Protein 1YQ5 (pdb70)

Radius of gyration: 22.23 Å; Cα contacts (8 Å, |Δi|>4): 804; chains: 2; bounding box: 46×72×48 Å

GO terms:
  GO:0098029 icosahedral viral capsid, spike (C, IMP)

Sequence (284 aa):
GGVTDALSLYSTSTGGPASIAANALTDFDLSGALTVNSVGTGLTKSAAGIQLAAGKSGLYQITTVKNNTVTTGNYLLRVKYGSSDFVVACPASSLTAGGTISLLIYCNVLGVVSLDVLKFSLCNDGAALSNYIINITAAKINGGVTDALSLYSTSTGGPASIAANALTDFDLSGALTVNSVGTGLTKSAAGIQLAAGKSGLYQITTVKNNTVTTGNYLLRVKYGSSDFVVACPASSLTAGGTISLLIYCNVLGVVSLDVLKFSLCNDGAALSNYIINITAAKIN

Solvent-accessible surface area: 12672 Å² total

Secondary structure (DSSP, 8-state):
---SEEEE---TTTTS-SSBPTT-------TT---SEEESSSEEE-SSSEEE-TT--EEEEE--EE-TT--SSEEEEEEEETTEEEEEEEE--STT-EE---EEEEE---S-TTTSEEEEEEEESSS-BSS-EE--EEEE--/---SEEEE--BTTTB--SSBPTT-------TT---SEEESSSEEE-SSSEEE-TT--EEEEE--EE-TT--SSEEEEEEEETTEEEEEEEE--SS--EE---EEEEE---S-TTTSEEEEEEEESSS-BSS-EE--EEEE--

Nearest PDB structures (foldseek):
  1yq5-assembly1_A  TM=1.007E+00  e=4.124E-26  Enterobacteria phage PRD1
  1yq8-assembly1_A  TM=1.004E+00  e=3.459E-23  Enterobacteria phage PRD1
  1u5x-assembly1_A  TM=6.293E-01  e=7.199E-05  Mus musculus
  1u5y-assembly1_D  TM=6.095E-01  e=1.670E-04  Mus musculus
  1u5z-assembly1_A  TM=6.257E-01  e=3.487E-04  Mus musculus

Organism: Enterobacteria phage PRD1 (NCBI:txid10658)

InterPro domains:
  IPR015043 Bacteriophage PRD1, P5, spike N-terminal [PF08948] (1-121)
  IPR015044 Bacteriophage PRD1, spike protein P5, C-terminal [PF08949] (122-340)
  IPR038663 Bacteriophage PRD1, P5 C-terminal domain superfamily [G3DSA:2.60.120.670] (197-340)

B-factor: mean 15.16, std 4.15, range [8.27, 45.35]

Foldseek 3Di:
DDFQWKWKWDAVVFQFDLKADAQDWDWGQNPRIGTPDIHHDQWDGGGQAIWGAPPQWAKKKKKWKAQLVAQAAWKKWWKDAAPDIDIDIHGGHNVRRIDMDIDIDTHDHPRDRVRRHITITIAGNPGMGNRMDDMMMMTGHD/DDFQWKWKWDACVFQFDLKADAQDWDWAQNPRIGTPDIHHDQWDGGGQAIWGAPPQWAKKKKKWKAQLVAQAAWKKKWKDAAPDMDIDIHGGHNVRRIDMDIDIDTHDHPRDGVRRHIIITIHGNPGMGNRMDDMIMMTGHD

CATH classification: 2.60.120.670

Structure (mmCIF, N/CA/C/O backbone):
data_1YQ5
#
_entry.id   1YQ5
#
_cell.length_a   114.370
_cell.length_b   114.370
_cell.length_c   114.370
_cell.angle_alpha   90.00
_cell.angle_beta   90.00
_cell.angle_gamma   90.00
#
_symmetry.space_group_name_H-M   'P 21 3'
#
loop_
_entity.id
_entity.type
_entity.pdbx_description
1 polymer 'Minor capsid protein'
2 water water
#
loop_
_atom_site.group_PDB
_atom_site.id
_atom_sit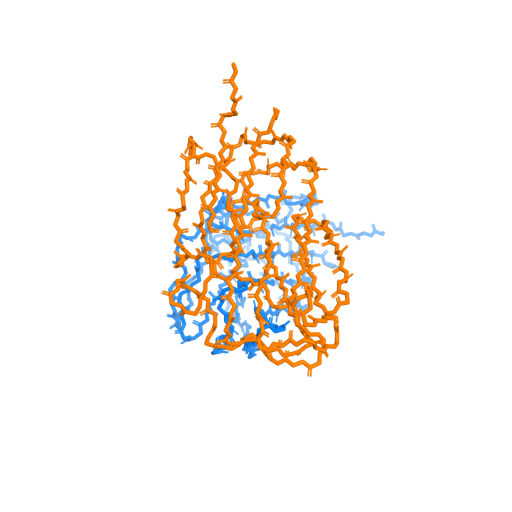e.type_symbol
_atom_site.label_atom_id
_atom_site.label_alt_id
_atom_site.label_comp_id
_atom_site.label_asym_id
_atom_site.label_entity_id
_atom_site.label_seq_id
_atom_site.pdbx_PDB_ins_code
_atom_site.Cartn_x
_atom_site.Cartn_y
_atom_site.Cartn_z
_atom_site.occupancy
_atom_site.B_iso_or_equiv
_atom_site.auth_seq_id
_atom_site.auth_comp_id
_atom_site.auth_asym_id
_atom_site.auth_atom_id
_atom_site.pdbx_PDB_model_num
ATOM 1 N N . GLY A 1 1 ? 34.893 34.756 37.639 1.00 37.52 197 GLY A N 1
ATOM 2 C CA . GLY A 1 1 ? 34.262 33.396 37.706 1.00 37.09 197 GLY A CA 1
ATOM 3 C C . GLY A 1 1 ? 32.759 33.484 37.895 1.00 36.14 197 GLY A C 1
ATOM 4 O O . GLY A 1 1 ? 32.270 34.267 38.717 1.00 37.13 197 GLY A O 1
ATOM 5 N N . GLY A 1 2 ? 32.022 32.674 37.144 1.00 34.71 198 GLY A N 1
ATOM 6 C CA . GLY A 1 2 ? 30.572 32.683 37.240 1.00 31.15 198 GLY A CA 1
ATOM 7 C C . GLY A 1 2 ? 29.989 33.650 36.231 1.00 29.12 198 GLY A C 1
ATOM 8 O O . GLY A 1 2 ? 30.728 34.265 35.456 1.00 29.60 198 GLY A O 1
ATOM 9 N N . VAL A 1 3 ? 28.669 33.802 36.235 1.00 25.40 199 VAL A N 1
ATOM 10 C CA . VAL A 1 3 ? 28.014 34.706 35.296 1.00 22.34 199 VAL A CA 1
ATOM 11 C C . VAL A 1 3 ? 27.371 35.862 36.052 1.00 21.07 199 VAL A C 1
ATOM 12 O O . VAL A 1 3 ? 27.070 35.750 37.243 1.00 19.88 199 VAL A O 1
ATOM 16 N N . THR A 1 4 ? 27.157 36.973 35.360 1.00 18.83 200 THR A N 1
ATOM 17 C CA . THR A 1 4 ? 26.567 38.153 35.986 1.00 17.66 200 THR A CA 1
ATOM 18 C C . THR A 1 4 ? 25.054 38.046 36.135 1.00 17.46 200 THR A C 1
ATOM 19 O O . THR A 1 4 ? 24.481 38.543 37.107 1.00 15.66 200 THR A O 1
ATOM 23 N N . ASP A 1 5 ? 24.408 37.402 35.170 1.00 16.19 201 ASP A N 1
ATOM 24 C CA . ASP A 1 5 ? 22.962 37.253 35.206 1.00 13.73 201 ASP A CA 1
ATOM 25 C C . ASP A 1 5 ? 22.524 35.892 34.702 1.00 12.62 201 ASP A C 1
ATOM 26 O O . ASP A 1 5 ? 23.091 35.357 33.750 1.00 10.65 201 ASP A O 1
ATOM 31 N N . ALA A 1 6 ? 21.505 35.341 35.349 1.00 12.14 202 ALA A N 1
ATOM 32 C CA . ALA A 1 6 ? 20.975 34.041 34.963 1.00 11.50 202 ALA A CA 1
ATOM 33 C C . ALA A 1 6 ? 19.609 33.845 35.590 1.00 12.81 202 ALA A C 1
ATOM 34 O O . ALA A 1 6 ? 19.287 34.446 36.619 1.00 13.97 202 ALA A O 1
ATOM 36 N N . LEU A 1 7 ? 18.803 33.004 34.958 1.00 11.99 203 LEU A N 1
ATOM 37 C CA . LEU A 1 7 ? 17.472 32.703 35.457 1.00 11.80 203 LEU A CA 1
ATOM 38 C C . LEU A 1 7 ? 17.113 31.295 35.004 1.00 11.87 203 LEU A C 1
ATOM 39 O O . LEU A 1 7 ? 17.235 30.969 33.830 1.00 12.47 203 LEU A O 1
ATOM 44 N N . SER A 1 8 ? 16.692 30.461 35.948 1.00 12.60 204 SER A N 1
ATOM 45 C CA . SER A 1 8 ? 16.306 29.090 35.646 1.00 13.66 204 SER A CA 1
ATOM 46 C C . SER A 1 8 ? 14.879 28.901 36.147 1.00 14.12 204 SER A C 1
ATOM 47 O O . SER A 1 8 ? 14.577 29.178 37.310 1.00 14.22 204 SER A O 1
ATOM 50 N N . LEU A 1 9 ? 14.004 28.432 35.264 1.00 13.06 205 LEU A N 1
ATOM 51 C CA . LEU A 1 9 ? 12.603 28.255 35.605 1.00 12.88 205 LEU A CA 1
ATOM 52 C C . LEU A 1 9 ? 12.078 26.850 35.346 1.00 12.49 205 LEU A C 1
ATOM 53 O O . LEU A 1 9 ? 12.573 26.132 34.474 1.00 12.54 205 LEU A O 1
ATOM 66 N N . TYR A 1 11 ? 8.508 25.183 34.460 1.00 14.52 207 TYR A N 1
ATOM 67 C CA . TYR A 1 11 ? 7.178 25.500 33.946 1.00 13.98 207 TYR A CA 1
ATOM 68 C C . TYR A 1 11 ? 6.328 24.231 33.836 1.00 13.09 207 TYR A C 1
ATOM 69 O O . TYR A 1 11 ? 6.750 23.246 33.231 1.00 13.24 207 TYR A O 1
ATOM 78 N N . SER A 1 12 ? 5.137 24.258 34.426 1.00 12.37 208 SER A N 1
ATOM 79 C CA . SER A 1 12 ? 4.229 23.108 34.393 1.00 12.48 208 SER A CA 1
ATOM 80 C C . SER A 1 12 ? 2.798 23.609 34.545 1.00 12.49 208 SER A C 1
ATOM 81 O O . SER A 1 12 ? 2.578 24.804 34.729 1.00 11.86 208 SER A O 1
ATOM 84 N N . THR A 1 13 ? 1.830 22.695 34.483 1.00 12.46 209 THR A N 1
ATOM 85 C CA . THR A 1 13 ? 0.430 23.076 34.639 1.00 12.61 209 THR A CA 1
ATOM 86 C C . THR A 1 13 ? 0.210 23.640 36.041 1.00 14.36 209 THR A C 1
ATOM 87 O O . THR A 1 13 ? -0.723 24.409 36.270 1.00 14.79 209 THR A O 1
ATOM 91 N N . SER A 1 14 ? 1.077 23.254 36.975 1.00 13.15 210 SER A N 1
ATOM 92 C CA . SER A 1 14 ? 0.980 23.723 38.356 1.00 14.06 210 SER A CA 1
ATOM 93 C C . SER A 1 14 ? 1.778 24.999 38.592 1.00 13.52 210 SER A C 1
ATOM 94 O O . SER A 1 14 ? 1.562 25.700 39.586 1.00 13.01 210 SER A O 1
ATOM 97 N N . THR A 1 15 ? 2.701 25.301 37.685 1.00 13.38 211 THR A N 1
ATOM 98 C CA . THR A 1 15 ? 3.525 26.486 37.835 1.00 13.40 211 THR A CA 1
ATOM 99 C C . THR A 1 15 ? 3.495 27.449 36.651 1.00 14.71 211 THR A C 1
ATOM 100 O O . THR A 1 15 ? 4.504 27.653 35.972 1.00 13.60 211 THR A O 1
ATOM 104 N N . GLY A 1 16 ? 2.318 28.017 36.400 1.00 15.16 212 GLY A N 1
ATOM 105 C CA . GLY A 1 16 ? 2.169 29.009 35.348 1.00 14.34 212 GLY A CA 1
ATOM 106 C C . GLY A 1 16 ? 1.862 28.630 33.914 1.00 14.47 212 GLY A C 1
ATOM 107 O O . GLY A 1 16 ? 1.581 29.511 33.108 1.00 14.82 212 GLY A O 1
ATOM 108 N N . GLY A 1 17 ? 1.900 27.347 33.575 1.00 14.22 213 GLY A N 1
ATOM 109 C CA . GLY A 1 17 ? 1.638 26.972 32.197 1.00 14.30 213 GLY A CA 1
ATOM 110 C C . GLY A 1 17 ? 0.185 26.712 31.858 1.00 15.61 213 GLY A C 1
ATOM 111 O O . GLY A 1 17 ? -0.649 26.559 32.749 1.00 16.25 213 GLY A O 1
ATOM 112 N N . PRO A 1 18 ? -0.157 26.670 30.563 1.00 15.39 214 PRO A N 1
ATOM 113 C CA . PRO A 1 18 ? -1.548 26.414 30.181 1.00 15.33 214 PRO A CA 1
ATOM 114 C C . PRO A 1 18 ? -1.982 25.017 30.614 1.00 15.85 214 PRO A C 1
ATOM 115 O O . PRO A 1 18 ? -1.169 24.093 30.649 1.00 16.04 214 PRO A O 1
ATOM 119 N N . ALA A 1 19 ? -3.256 24.872 30.962 1.00 15.02 215 ALA A N 1
ATOM 120 C CA . ALA A 1 19 ? -3.779 23.583 31.394 1.00 15.98 215 ALA A CA 1
ATOM 121 C C . ALA A 1 19 ? -3.520 22.563 30.296 1.00 16.08 215 ALA A C 1
ATOM 122 O O . ALA A 1 19 ? -3.351 21.375 30.558 1.00 14.33 215 ALA A O 1
ATOM 124 N N . SER A 1 20 ? -3.479 23.041 29.058 1.00 15.05 216 SER A N 1
ATOM 125 C CA . SER A 1 20 ? -3.224 22.166 27.928 1.00 14.95 216 SER A CA 1
ATOM 126 C C . SER A 1 20 ? -2.573 22.941 26.799 1.00 14.72 216 SER A C 1
ATOM 127 O O . SER A 1 20 ? -3.128 23.927 26.311 1.00 13.19 216 SER A O 1
ATOM 130 N N . ILE A 1 21 ? -1.384 22.505 26.396 1.00 14.06 217 ILE A N 1
ATOM 131 C CA . ILE A 1 21 ? -0.681 23.159 25.304 1.00 13.11 217 ILE A CA 1
ATOM 132 C C . ILE A 1 21 ? -1.205 22.532 24.019 1.00 13.58 217 ILE A C 1
ATOM 133 O O . ILE A 1 21 ? -1.030 21.333 23.785 1.00 13.59 217 ILE A O 1
ATOM 138 N N . ALA A 1 22 ? -1.853 23.347 23.194 1.00 12.70 218 ALA A N 1
ATOM 139 C CA . ALA A 1 22 ? -2.440 22.878 21.945 1.00 12.15 218 ALA A CA 1
ATOM 140 C C . ALA A 1 22 ? -1.452 22.151 21.042 1.00 12.01 218 ALA A C 1
ATOM 141 O O . ALA A 1 22 ? -0.262 22.469 21.010 1.00 11.00 218 ALA A O 1
ATOM 143 N N . ALA A 1 23 ? -1.958 21.172 20.301 1.00 11.45 219 ALA A N 1
ATOM 144 C CA . ALA A 1 23 ? -1.124 20.411 19.389 1.00 12.14 219 ALA A CA 1
ATOM 145 C C . ALA A 1 23 ? -0.810 21.225 18.133 1.00 13.08 219 ALA A C 1
ATOM 146 O O . ALA A 1 23 ? -1.574 22.106 17.742 1.00 12.33 219 ALA A O 1
ATOM 148 N N . ASN A 1 24 ? 0.329 20.923 17.524 1.00 12.33 220 ASN A N 1
ATOM 149 C CA . ASN A 1 24 ? 0.769 21.554 16.285 1.00 13.18 220 ASN A CA 1
ATOM 150 C C . ASN A 1 24 ? 0.561 23.060 16.172 1.00 13.66 220 ASN A C 1
ATOM 151 O O . ASN A 1 24 ? -0.022 23.536 15.202 1.00 13.65 220 ASN A O 1
ATOM 156 N N . ALA A 1 25 ? 1.042 23.801 17.158 1.00 13.83 221 ALA A N 1
ATOM 157 C CA . ALA A 1 25 ? 0.935 25.249 17.151 1.00 14.53 221 ALA A CA 1
ATOM 158 C C . ALA A 1 25 ? 1.973 25.775 18.127 1.00 14.18 221 ALA A C 1
ATOM 159 O O . ALA A 1 25 ? 2.314 25.097 19.098 1.00 13.13 221 ALA A O 1
ATOM 161 N N . LEU A 1 26 ? 2.488 26.971 17.868 1.00 12.63 222 LEU A N 1
ATOM 162 C CA . LEU A 1 26 ? 3.476 27.550 18.765 1.00 14.06 222 LEU A CA 1
ATOM 163 C C . LEU A 1 26 ? 3.029 28.905 19.282 1.00 14.53 222 LEU A C 1
ATOM 164 O O . LEU A 1 26 ? 3.174 29.921 18.601 1.00 13.21 222 LEU A O 1
ATOM 169 N N . THR A 1 27 ? 2.473 28.907 20.489 1.00 13.61 223 THR A N 1
ATOM 170 C CA . THR A 1 27 ? 2.013 30.134 21.127 1.00 13.29 223 THR A CA 1
ATOM 171 C C . THR A 1 27 ? 3.007 30.423 22.242 1.00 13.98 223 THR A C 1
ATOM 172 O O . THR A 1 27 ? 3.224 29.579 23.114 1.00 12.97 223 THR A O 1
ATOM 176 N N . ASP A 1 28 ? 3.615 31.604 22.211 1.00 12.63 224 ASP A N 1
ATOM 177 C CA . ASP A 1 28 ? 4.600 31.968 23.220 1.00 13.83 224 ASP A CA 1
ATOM 178 C C . ASP A 1 28 ? 4.073 31.839 24.644 1.00 13.71 224 ASP A C 1
ATOM 179 O O . ASP A 1 28 ? 2.922 32.166 24.933 1.00 13.38 224 ASP A O 1
ATOM 184 N N . PHE A 1 29 ? 4.938 31.354 25.526 1.00 12.63 225 PHE A N 1
ATOM 185 C CA . PHE A 1 29 ? 4.593 31.117 26.924 1.00 13.61 225 PHE A CA 1
ATOM 186 C C . PHE A 1 29 ? 4.609 32.330 27.849 1.00 13.81 225 PHE A C 1
ATOM 187 O O . PHE A 1 29 ? 5.513 33.160 27.800 1.00 13.28 225 PHE A O 1
ATOM 195 N N . ASP A 1 30 ? 3.595 32.399 28.703 1.00 13.27 226 ASP A N 1
ATOM 196 C CA . ASP A 1 30 ? 3.485 33.437 29.717 1.00 13.91 226 ASP A CA 1
ATOM 197 C C . ASP A 1 30 ? 4.275 32.802 30.862 1.00 13.58 226 ASP A C 1
ATOM 198 O O . ASP A 1 30 ? 3.836 31.800 31.424 1.00 12.97 226 ASP A O 1
ATOM 203 N N . LEU A 1 31 ? 5.431 33.363 31.202 1.00 13.64 227 LEU A N 1
ATOM 204 C CA . LEU A 1 31 ? 6.254 32.786 32.264 1.00 14.27 227 LEU A CA 1
ATOM 205 C C . LEU A 1 31 ? 6.145 33.471 33.629 1.00 14.82 227 LEU A C 1
ATOM 206 O O . LEU A 1 31 ? 6.935 33.186 34.534 1.00 14.07 227 LEU A O 1
ATOM 211 N N . SER A 1 32 ? 5.168 34.357 33.783 1.00 14.28 228 SER A N 1
ATOM 212 C CA . SER A 1 32 ? 5.000 35.076 35.043 1.00 15.10 228 SER A CA 1
ATOM 213 C C . SER A 1 32 ? 4.777 34.135 36.224 1.00 15.36 228 SER A C 1
ATOM 214 O O . SER A 1 32 ? 5.253 34.393 37.328 1.00 14.50 228 SER A O 1
ATOM 217 N N . GLY A 1 33 ? 4.064 33.041 35.982 1.00 15.24 229 GLY A N 1
ATOM 218 C CA . GLY A 1 33 ? 3.786 32.091 37.045 1.00 15.48 229 GLY A CA 1
ATOM 219 C C . GLY A 1 33 ? 4.751 30.926 37.150 1.00 15.13 229 GLY A C 1
ATOM 220 O O . GLY A 1 33 ? 4.529 30.007 37.936 1.00 13.93 229 GLY A O 1
ATOM 221 N N . ALA A 1 34 ? 5.821 30.949 36.360 1.00 13.77 230 ALA A N 1
ATOM 222 C CA . ALA A 1 34 ? 6.800 29.871 36.399 1.00 13.70 230 ALA A CA 1
ATOM 223 C C . ALA A 1 34 ? 7.527 29.863 37.739 1.00 13.76 230 ALA A C 1
ATOM 224 O O . ALA A 1 34 ? 7.682 30.904 38.379 1.00 13.41 230 ALA A O 1
ATOM 226 N N . LEU A 1 35 ? 7.966 28.684 38.166 1.00 13.63 231 LEU A N 1
ATOM 227 C CA . LEU A 1 35 ? 8.692 28.560 39.424 1.00 14.48 231 LEU A CA 1
ATOM 228 C C . LEU A 1 35 ? 10.159 28.910 39.195 1.00 14.62 231 LEU A C 1
ATOM 229 O O . LEU A 1 35 ? 10.808 28.346 38.315 1.00 14.53 231 LEU A O 1
ATOM 234 N N . THR A 1 36 ? 10.683 29.846 39.975 1.00 13.83 232 THR A N 1
ATOM 235 C CA . THR A 1 36 ? 12.083 30.217 39.830 1.00 15.55 232 THR A CA 1
ATOM 236 C C . THR A 1 36 ? 12.944 29.206 40.581 1.00 15.86 232 THR A C 1
ATOM 237 O O . THR A 1 36 ? 12.872 29.098 41.803 1.00 15.54 232 THR A O 1
ATOM 241 N N . VAL A 1 37 ? 13.744 28.453 39.835 1.00 15.04 233 VAL A N 1
ATOM 242 C CA . VAL A 1 37 ? 14.617 27.440 40.418 1.00 14.78 233 VAL A CA 1
ATOM 243 C C . VAL A 1 37 ? 15.917 28.073 40.894 1.00 14.92 233 VAL A C 1
ATOM 244 O O . VAL A 1 37 ? 16.476 27.682 41.914 1.00 13.67 233 VAL A O 1
ATOM 248 N N . ASN A 1 38 ? 16.395 29.057 40.145 1.00 15.12 234 ASN A N 1
ATOM 249 C CA . ASN A 1 38 ? 17.628 29.743 40.495 1.00 16.12 234 ASN A CA 1
ATOM 250 C C . ASN A 1 38 ? 17.660 31.071 39.758 1.00 17.76 234 ASN A C 1
ATOM 251 O O . ASN A 1 38 ? 17.238 31.161 38.600 1.00 15.09 234 ASN A O 1
ATOM 256 N N . SER A 1 39 ? 18.157 32.098 40.436 1.00 17.06 235 SER A N 1
ATOM 257 C CA . SER A 1 39 ? 18.248 33.431 39.861 1.00 18.96 235 SER A CA 1
ATOM 258 C C . SER A 1 39 ? 19.586 34.056 40.243 1.00 18.11 235 SER A C 1
ATOM 259 O O . SER A 1 39 ? 20.030 33.927 41.382 1.00 17.11 235 SER A O 1
ATOM 262 N N . VAL A 1 40 ? 20.227 34.720 39.285 1.00 16.42 236 VAL A N 1
ATOM 263 C CA . VAL A 1 40 ? 21.508 35.377 39.518 1.00 16.99 236 VAL A CA 1
ATOM 264 C C . VAL A 1 40 ? 21.438 36.790 38.950 1.00 17.81 236 VAL A C 1
ATOM 265 O O . VAL A 1 40 ? 21.099 36.982 37.782 1.00 17.05 236 VAL A O 1
ATOM 269 N N . GLY A 1 41 ? 21.753 37.780 39.779 1.00 18.27 237 GLY A N 1
ATOM 270 C CA . GLY A 1 41 ? 21.705 39.156 39.318 1.00 19.21 237 GLY A CA 1
ATOM 271 C C . GLY A 1 41 ? 20.272 39.578 39.056 1.00 19.71 237 GLY A C 1
ATOM 272 O O . GLY A 1 41 ? 19.336 38.907 39.486 1.00 20.09 237 GLY A O 1
ATOM 273 N N . THR A 1 42 ? 20.093 40.681 38.337 1.00 20.18 238 THR A N 1
ATOM 274 C CA . THR A 1 42 ? 18.761 41.185 38.045 1.00 21.32 238 THR A CA 1
ATOM 275 C C . THR A 1 42 ? 18.543 41.470 36.563 1.00 21.07 238 THR A C 1
ATOM 276 O O . THR A 1 42 ? 17.525 42.055 36.185 1.00 21.53 238 THR A O 1
ATOM 280 N N . GLY A 1 43 ? 19.486 41.056 35.727 1.00 18.61 239 GLY A N 1
ATOM 281 C CA . GLY A 1 43 ? 19.366 41.309 34.301 1.00 17.24 239 GLY A CA 1
ATOM 282 C C . GLY A 1 43 ? 18.353 40.455 33.562 1.00 17.80 239 GLY A C 1
ATOM 283 O O . GLY A 1 43 ? 17.875 40.844 32.494 1.00 16.45 239 GLY A O 1
ATOM 284 N N . LEU A 1 44 ? 18.023 39.296 34.122 1.00 16.58 240 LEU A N 1
ATOM 285 C CA . LEU A 1 44 ? 17.067 38.381 33.505 1.00 17.30 240 LEU A CA 1
ATOM 286 C C . LEU A 1 44 ? 15.924 38.092 34.465 1.00 17.41 240 LEU A C 1
ATOM 287 O O . LEU A 1 44 ? 16.137 37.546 35.546 1.00 16.22 240 LEU A O 1
ATOM 292 N N . THR A 1 45 ? 14.709 38.453 34.062 1.00 17.01 241 THR A N 1
ATOM 293 C CA . THR A 1 45 ? 13.540 38.249 34.906 1.00 17.45 241 THR A CA 1
ATOM 294 C C . THR A 1 45 ? 12.360 37.670 34.129 1.00 17.29 241 THR A C 1
ATOM 295 O O . THR A 1 45 ? 12.164 37.986 32.953 1.00 17.71 241 THR A O 1
ATOM 299 N N . LYS A 1 46 ? 11.572 36.827 34.790 1.00 16.28 242 LYS A N 1
ATOM 300 C CA . LYS A 1 46 ? 10.411 36.216 34.155 1.00 14.77 242 LYS A CA 1
ATOM 301 C C . LYS A 1 46 ? 9.272 37.221 34.035 1.00 15.84 242 LYS A C 1
ATOM 302 O O . LYS A 1 46 ? 9.123 38.108 34.877 1.00 15.91 242 LYS A O 1
ATOM 308 N N . SER A 1 47 ? 8.472 37.080 32.984 1.00 14.78 243 SER A N 1
ATOM 309 C CA . SER A 1 47 ? 7.339 37.973 32.769 1.00 14.91 243 SER A CA 1
ATOM 310 C C . SER A 1 47 ? 6.289 37.258 31.928 1.00 14.75 243 SER A C 1
ATOM 311 O O . SER A 1 47 ? 6.515 36.144 31.447 1.00 13.97 243 SER A O 1
ATOM 314 N N . ALA A 1 48 ? 5.146 37.906 31.745 1.00 13.09 244 ALA A N 1
ATOM 315 C CA . ALA A 1 48 ? 4.073 37.335 30.950 1.00 12.98 244 ALA A CA 1
ATOM 316 C C . ALA A 1 48 ? 4.495 37.202 29.485 1.00 12.12 244 ALA A C 1
ATOM 317 O O . ALA A 1 48 ? 3.895 36.442 28.736 1.00 11.55 244 ALA A O 1
ATOM 319 N N . ALA A 1 49 ? 5.531 37.939 29.089 1.00 11.96 245 ALA A N 1
ATOM 320 C CA . ALA A 1 49 ? 6.024 37.909 27.708 1.00 12.58 245 ALA A CA 1
ATOM 321 C C . ALA A 1 49 ? 7.114 36.856 27.470 1.00 12.42 245 ALA A C 1
ATOM 322 O O . ALA A 1 49 ? 7.303 36.396 26.347 1.00 12.01 245 ALA A O 1
ATOM 324 N N . GLY A 1 50 ? 7.824 36.486 28.530 1.00 12.80 246 GLY A N 1
ATOM 325 C CA . GLY A 1 50 ? 8.890 35.501 28.424 1.00 12.73 246 GLY A CA 1
ATOM 326 C C . GLY A 1 50 ? 9.942 35.864 29.451 1.00 13.57 246 GLY A C 1
ATOM 327 O O . GLY A 1 50 ? 9.625 36.016 30.629 1.00 14.66 246 GLY A O 1
ATOM 328 N N . ILE A 1 51 ? 11.193 36.002 29.028 1.00 13.07 247 ILE A N 1
ATOM 329 C CA . ILE A 1 51 ? 12.242 36.404 29.956 1.00 13.17 247 ILE A CA 1
ATOM 330 C C . ILE A 1 51 ? 12.779 37.752 29.491 1.00 13.50 247 ILE A C 1
ATOM 331 O O . ILE A 1 51 ? 13.332 37.869 28.395 1.00 14.34 247 ILE A O 1
ATOM 336 N N . GLN A 1 52 ? 12.594 38.765 30.330 1.00 13.90 248 GLN A N 1
ATOM 337 C CA . GLN A 1 52 ? 13.023 40.127 30.031 1.00 14.85 248 GLN A CA 1
ATOM 338 C C . GLN A 1 52 ? 14.518 40.338 30.229 1.00 14.41 248 GLN A C 1
ATOM 339 O O . GLN A 1 52 ? 15.108 39.823 31.182 1.00 15.27 248 GLN A O 1
ATOM 345 N N . LEU A 1 53 ? 15.125 41.105 29.328 1.00 14.04 249 LEU A N 1
ATOM 346 C CA . LEU A 1 53 ? 16.541 41.444 29.441 1.00 13.76 249 LEU A CA 1
ATOM 347 C C . LEU A 1 53 ? 16.566 42.914 29.841 1.00 14.49 249 LEU A C 1
ATOM 348 O O . LEU A 1 53 ? 16.029 43.759 29.127 1.00 13.83 249 LEU A O 1
ATOM 353 N N . ALA A 1 54 ? 17.175 43.210 30.986 1.00 15.57 250 ALA A N 1
ATOM 354 C CA . ALA A 1 54 ? 17.251 44.584 31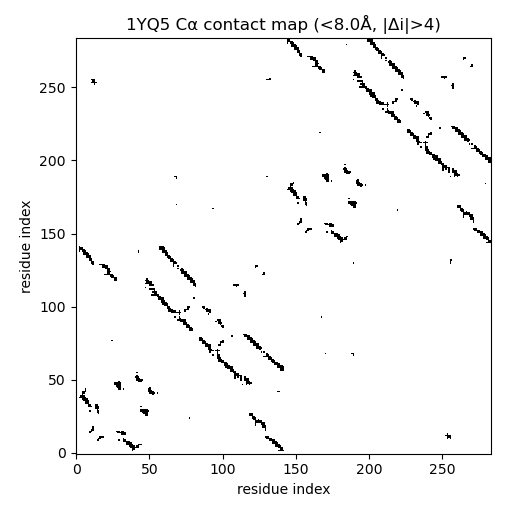.483 1.00 15.81 250 ALA A CA 1
ATOM 355 C C . ALA A 1 54 ? 18.084 45.476 30.567 1.00 15.63 250 ALA A C 1
ATOM 356 O O . ALA A 1 54 ? 18.975 45.002 29.860 1.00 15.37 250 ALA A O 1
ATOM 358 N N . ALA A 1 55 ? 17.788 46.772 30.586 1.00 14.14 251 ALA A N 1
ATOM 359 C CA . ALA A 1 55 ? 18.506 47.736 29.765 1.00 15.20 251 ALA A CA 1
ATOM 360 C C . ALA A 1 55 ? 20.002 47.657 30.053 1.00 14.84 251 ALA A C 1
ATOM 361 O O . 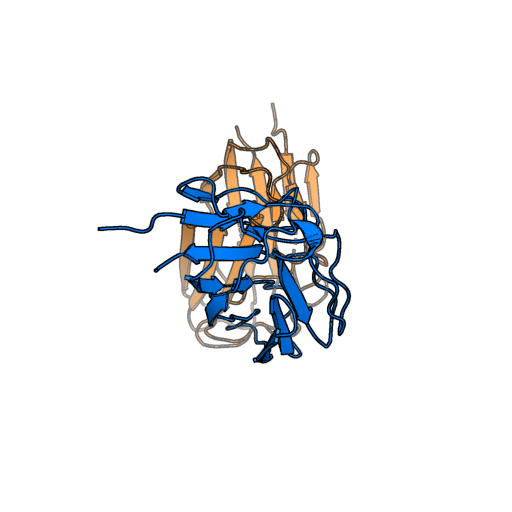ALA A 1 55 ? 20.410 47.464 31.196 1.00 14.12 251 ALA A O 1
ATOM 363 N N . GLY A 1 56 ? 20.811 47.801 29.008 1.00 14.17 252 GLY A N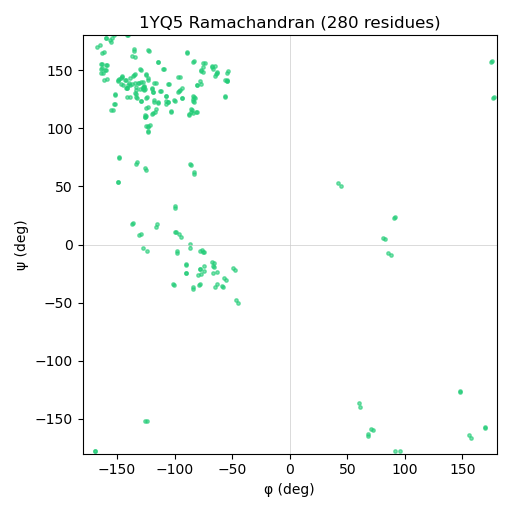 1
ATOM 364 C CA . GLY A 1 56 ? 22.251 47.756 29.172 1.00 15.42 252 GLY A CA 1
ATOM 365 C C . GLY A 1 56 ? 22.833 46.355 29.215 1.00 15.70 252 GLY A C 1
ATOM 366 O O . GLY A 1 56 ? 24.038 46.197 29.407 1.00 15.45 252 GLY A O 1
ATOM 367 N N . LYS A 1 57 ? 21.997 45.340 29.011 1.00 13.45 253 LYS A N 1
ATOM 368 C CA . LYS A 1 57 ? 22.462 43.956 29.068 1.00 14.21 253 LYS A CA 1
ATOM 369 C C . LYS A 1 57 ? 22.742 43.276 27.724 1.00 14.43 253 LYS A C 1
ATOM 370 O O . LYS A 1 57 ? 22.569 42.066 27.599 1.00 12.61 253 LYS A O 1
ATOM 376 N N . SER A 1 58 ? 23.174 44.035 26.721 1.00 14.27 254 SER A N 1
ATOM 377 C CA . SER A 1 58 ? 23.485 43.422 25.432 1.00 14.24 254 SER A CA 1
ATOM 378 C C . SER A 1 58 ? 24.642 42.451 25.661 1.00 13.81 254 SER A C 1
ATOM 379 O O . SER A 1 58 ? 25.479 42.674 26.533 1.00 14.14 254 SER A O 1
ATOM 382 N N . GLY A 1 59 ? 24.687 41.370 24.893 1.00 15.10 255 GLY A N 1
ATOM 383 C CA . GLY A 1 59 ? 25.766 40.416 25.067 1.00 14.30 255 GLY A CA 1
ATOM 384 C C . GLY A 1 59 ? 25.432 39.015 24.596 1.00 14.77 255 GLY A C 1
ATOM 385 O O . GLY A 1 59 ? 24.464 38.806 23.855 1.00 13.48 255 GLY A O 1
ATOM 386 N N . LEU A 1 60 ? 26.240 38.052 25.030 1.00 13.70 256 LEU A N 1
ATOM 387 C CA . LEU A 1 60 ? 26.057 36.657 24.654 1.00 14.10 256 LEU A CA 1
ATOM 388 C C . LEU A 1 60 ? 25.257 35.929 25.718 1.00 14.25 256 LEU A C 1
ATOM 389 O O . LEU A 1 60 ? 25.537 36.049 26.915 1.00 15.28 256 LEU A O 1
ATOM 394 N N . TYR A 1 61 ? 24.261 35.173 25.271 1.00 13.35 257 TYR A N 1
ATOM 395 C CA . TYR A 1 61 ? 23.402 34.427 26.174 1.00 13.89 257 TYR A CA 1
ATOM 396 C C . TYR A 1 61 ? 23.326 32.948 25.836 1.00 14.32 257 TYR A C 1
ATOM 397 O O . TYR A 1 61 ? 23.165 32.578 24.673 1.00 13.72 257 TYR A O 1
ATOM 406 N N . GLN A 1 62 ? 23.449 32.112 26.863 1.00 14.10 258 GLN A N 1
ATOM 407 C CA . GLN A 1 62 ? 23.342 30.668 26.698 1.00 14.27 258 GLN A CA 1
ATOM 408 C C . GLN A 1 62 ? 21.928 30.344 27.155 1.00 14.23 258 GLN A C 1
ATOM 409 O O . GLN A 1 62 ? 21.535 30.676 28.275 1.00 13.71 258 GLN A O 1
ATOM 415 N N . ILE A 1 63 ? 21.169 29.696 26.283 1.00 13.39 259 ILE A N 1
ATOM 416 C CA . ILE A 1 63 ? 19.781 29.375 26.564 1.00 12.10 259 ILE A CA 1
ATOM 417 C C . ILE A 1 63 ? 19.442 27.910 26.326 1.00 13.55 259 ILE A C 1
ATOM 418 O O . ILE A 1 63 ? 19.892 27.305 25.348 1.00 14.84 259 ILE A O 1
ATOM 423 N N . THR A 1 64 ? 18.638 27.351 27.223 1.00 12.82 260 THR A N 1
ATOM 424 C CA . THR A 1 64 ? 18.201 25.970 27.102 1.00 12.31 260 THR A CA 1
ATOM 425 C C . THR A 1 64 ? 16.750 25.832 27.527 1.00 13.03 260 THR A C 1
ATOM 426 O O . THR A 1 64 ? 16.327 26.403 28.530 1.00 14.38 260 THR A O 1
ATOM 438 N N . THR A 1 66 ? 13.905 22.637 27.816 1.00 11.40 262 THR A N 1
ATOM 439 C CA . THR A 1 66 ? 13.660 21.210 27.703 1.00 11.68 262 THR A CA 1
ATOM 440 C C . THR A 1 66 ? 12.237 20.872 28.111 1.00 13.07 262 THR A C 1
ATOM 441 O O . THR A 1 66 ? 11.589 21.628 28.834 1.00 12.30 262 THR A O 1
ATOM 445 N N . VAL A 1 67 ? 11.756 19.729 27.641 1.00 12.57 263 VAL A N 1
ATOM 446 C CA . VAL A 1 67 ? 10.420 19.285 27.988 1.00 11.91 263 VAL A CA 1
ATOM 447 C C . VAL A 1 67 ? 10.330 17.773 28.052 1.00 12.41 263 VAL A C 1
ATOM 448 O O . VAL A 1 67 ? 10.964 17.063 27.270 1.00 12.24 263 VAL A O 1
ATOM 452 N N . LYS A 1 68 ? 9.552 17.305 29.021 1.00 11.31 264 LYS A N 1
ATOM 453 C CA . LYS A 1 68 ? 9.257 15.896 29.203 1.00 12.19 264 LYS A CA 1
ATOM 454 C C . LYS A 1 68 ? 7.746 15.872 29.424 1.00 12.93 264 LYS A C 1
ATOM 455 O O . LYS A 1 68 ? 7.218 16.639 30.230 1.00 12.96 264 LYS A O 1
ATOM 461 N N . ASN A 1 69 ? 7.059 15.022 28.673 1.00 13.36 265 ASN A N 1
ATOM 462 C CA . ASN A 1 69 ? 5.616 14.841 28.794 1.00 13.12 265 ASN A CA 1
ATOM 463 C C . ASN A 1 69 ? 5.473 13.374 28.427 1.00 13.57 265 ASN A C 1
ATOM 464 O O . ASN A 1 69 ? 5.036 13.015 27.328 1.00 13.62 265 ASN A O 1
ATOM 469 N N . ASN A 1 70 ? 5.883 12.538 29.377 1.00 13.22 266 ASN A N 1
ATOM 470 C CA . ASN A 1 70 ? 5.913 11.092 29.237 1.00 12.97 266 ASN A CA 1
ATOM 471 C C . ASN A 1 70 ? 4.686 10.391 28.685 1.00 13.95 266 ASN A C 1
ATOM 472 O O . ASN A 1 70 ? 4.800 9.278 28.176 1.00 13.47 266 ASN A O 1
ATOM 477 N N . THR A 1 71 ? 3.524 11.027 28.772 1.00 13.38 267 THR A N 1
ATOM 478 C CA . THR A 1 71 ? 2.298 10.428 28.260 1.00 14.64 267 THR A CA 1
ATOM 479 C C . THR A 1 71 ? 2.054 10.712 26.778 1.00 15.38 267 THR A C 1
ATOM 480 O O . THR A 1 71 ? 1.043 10.282 26.215 1.00 16.39 267 THR A O 1
ATOM 484 N N . VAL A 1 72 ? 2.967 11.449 26.151 1.00 13.95 268 VAL A N 1
ATOM 485 C CA . VAL A 1 72 ? 2.861 11.740 24.722 1.00 14.41 268 VAL A CA 1
ATOM 486 C C . VAL A 1 72 ? 4.177 11.268 24.119 1.00 15.05 268 VAL A C 1
ATOM 487 O O . VAL A 1 72 ? 5.208 11.938 24.224 1.00 14.33 268 VAL A O 1
ATOM 491 N N . THR A 1 73 ? 4.128 10.099 23.492 1.00 14.60 269 THR A N 1
ATOM 492 C CA . THR A 1 73 ? 5.310 9.471 22.917 1.00 14.11 269 THR A CA 1
ATOM 493 C C . THR A 1 73 ? 5.270 9.339 21.403 1.00 14.02 269 THR A C 1
ATOM 494 O O . THR A 1 73 ? 6.030 8.562 20.831 1.00 13.06 269 THR A O 1
ATOM 498 N N . THR A 1 74 ? 4.388 10.093 20.759 1.00 14.69 270 THR A N 1
ATOM 499 C CA . THR A 1 74 ? 4.259 10.044 19.310 1.00 15.75 270 THR A CA 1
ATOM 500 C C . THR A 1 74 ? 4.459 11.428 18.701 1.00 14.30 270 THR A C 1
ATOM 501 O O . THR A 1 74 ? 4.462 12.433 19.409 1.00 12.54 270 THR A O 1
ATOM 505 N N . GLY A 1 75 ? 4.625 11.470 17.384 1.00 14.64 271 GLY A N 1
ATOM 506 C CA . GLY A 1 75 ? 4.820 12.739 16.708 1.00 15.39 271 GLY A CA 1
ATOM 507 C C . GLY A 1 75 ? 6.175 13.351 17.017 1.00 14.37 271 GLY A C 1
ATOM 508 O O . GLY A 1 75 ? 7.111 12.655 17.418 1.00 13.66 271 GLY A O 1
ATOM 509 N N . ASN A 1 76 ? 6.276 14.661 16.828 1.00 13.90 272 ASN A N 1
ATOM 510 C CA . ASN A 1 76 ? 7.518 15.378 17.080 1.00 13.61 272 ASN A CA 1
ATOM 511 C C . ASN A 1 76 ? 7.298 16.560 18.001 1.00 13.22 272 ASN A C 1
ATOM 512 O O . ASN A 1 76 ? 6.328 17.304 17.850 1.00 13.38 272 ASN A O 1
ATOM 517 N N . TYR A 1 77 ? 8.192 16.718 18.967 1.00 12.18 273 TYR A N 1
ATOM 518 C CA . TYR A 1 77 ? 8.115 17.857 19.857 1.00 12.49 273 TYR A CA 1
ATOM 519 C C . TYR A 1 77 ? 8.789 18.996 19.103 1.00 13.01 273 TYR A C 1
ATOM 520 O O . TYR A 1 77 ? 9.911 18.846 18.608 1.00 13.76 273 TYR A O 1
ATOM 529 N N . LEU A 1 78 ? 8.086 20.117 18.989 1.00 12.85 274 LEU A N 1
ATOM 530 C CA . LEU A 1 78 ? 8.602 21.285 18.288 1.00 11.03 274 LEU A CA 1
ATOM 531 C C . LEU A 1 78 ? 8.964 22.352 19.313 1.00 11.38 274 LEU A C 1
ATOM 532 O O . LEU A 1 78 ? 8.143 22.706 20.161 1.00 8.78 274 LEU A O 1
ATOM 537 N N . LEU A 1 79 ? 10.189 22.861 19.238 1.00 10.62 275 LEU A N 1
ATOM 538 C CA . LEU A 1 79 ? 10.625 23.885 20.181 1.00 11.57 275 LEU A CA 1
ATOM 539 C C . LEU A 1 79 ? 11.083 25.143 19.470 1.00 12.42 275 LEU A C 1
ATOM 540 O O . LEU A 1 79 ? 11.691 25.079 18.401 1.00 11.48 275 LEU A O 1
ATOM 545 N N . ARG A 1 80 ? 10.790 26.290 20.071 1.00 11.59 276 ARG A N 1
ATOM 546 C CA . ARG A 1 80 ? 11.172 27.561 19.480 1.00 13.29 276 ARG A CA 1
ATOM 547 C C . ARG A 1 80 ? 11.524 28.628 20.504 1.00 13.10 276 ARG A C 1
ATOM 548 O O . ARG A 1 80 ? 10.854 28.778 21.530 1.00 12.85 276 ARG A O 1
ATOM 556 N N . VAL A 1 81 ? 12.589 29.363 20.202 1.00 13.70 277 VAL A N 1
ATOM 557 C CA . VAL A 1 81 ? 13.055 30.462 21.034 1.00 12.75 277 VAL A CA 1
ATOM 558 C C . VAL A 1 81 ? 13.174 31.659 20.104 1.00 13.46 277 VAL A C 1
ATOM 559 O O . VAL A 1 81 ? 13.700 31.536 18.996 1.00 12.20 277 VAL A O 1
ATOM 563 N N . LYS A 1 82 ? 12.682 32.810 20.545 1.00 12.20 278 LYS A N 1
ATOM 564 C CA . LYS A 1 82 ? 12.763 34.011 19.729 1.00 12.54 278 LYS A CA 1
ATOM 565 C C . LYS A 1 82 ? 13.346 35.176 20.505 1.00 12.01 278 LYS A C 1
ATOM 566 O O . LYS A 1 82 ? 13.209 35.254 21.724 1.00 10.39 278 LYS A O 1
ATOM 572 N N . TYR A 1 83 ? 14.018 36.064 19.784 1.00 14.10 279 TYR A N 1
ATOM 573 C CA . TYR A 1 83 ? 14.564 37.281 20.364 1.00 13.95 279 TYR A CA 1
ATOM 574 C C . TYR A 1 83 ? 14.642 38.297 19.235 1.00 14.99 279 TYR A C 1
ATOM 575 O O . TYR A 1 83 ? 15.376 38.106 18.263 1.00 13.71 279 TYR A O 1
ATOM 584 N N . GLY A 1 84 ? 13.872 39.371 19.355 1.00 14.50 280 GLY A N 1
ATOM 585 C CA . GLY A 1 84 ? 13.879 40.373 18.308 1.00 15.97 280 GLY A CA 1
ATOM 586 C C . GLY A 1 84 ? 13.430 39.749 17.003 1.00 16.62 280 GLY A C 1
ATOM 587 O O . GLY A 1 84 ? 12.482 38.964 16.984 1.00 15.19 280 GLY A O 1
ATOM 588 N N . SER A 1 85 ? 14.122 40.070 15.913 1.00 17.12 281 SER A N 1
ATOM 589 C CA . SER A 1 85 ? 13.761 39.541 14.601 1.00 18.05 281 SER A CA 1
ATOM 590 C C . SER A 1 85 ? 14.213 38.101 14.369 1.00 18.23 281 SER A C 1
ATOM 591 O O . SER A 1 85 ? 13.881 37.503 13.345 1.00 19.28 281 SER A O 1
ATOM 594 N N . SER A 1 86 ? 14.964 37.539 15.309 1.00 17.40 282 SER A N 1
ATOM 595 C CA . SER A 1 86 ? 15.454 36.170 15.151 1.00 16.86 282 SER A CA 1
ATOM 596 C C . SER A 1 86 ? 14.609 35.115 15.851 1.00 15.95 282 SER A C 1
ATOM 597 O O . SER A 1 86 ? 14.067 35.351 16.928 1.00 13.67 282 SER A O 1
ATOM 600 N N . ASP A 1 87 ? 14.502 33.946 15.226 1.00 15.47 283 ASP A N 1
ATOM 601 C CA . ASP A 1 87 ? 13.792 32.828 15.828 1.00 15.72 283 ASP A CA 1
ATOM 602 C C . ASP A 1 87 ? 14.656 31.584 15.597 1.00 15.09 283 ASP A C 1
ATOM 603 O O . ASP A 1 87 ? 15.330 31.462 14.569 1.00 12.93 283 ASP A O 1
ATOM 608 N N . PHE A 1 88 ? 14.653 30.679 16.568 1.00 13.49 284 PHE A N 1
ATOM 609 C CA . PHE A 1 88 ? 15.451 29.463 16.478 1.00 13.45 284 PHE A CA 1
ATOM 610 C C . PHE A 1 88 ? 14.562 28.275 16.794 1.00 14.14 284 PHE A C 1
ATOM 611 O O . PHE A 1 88 ? 13.813 28.293 17.774 1.00 12.90 284 PHE A O 1
ATOM 619 N N . VAL A 1 89 ? 14.653 27.236 15.973 1.00 12.44 285 VAL A N 1
ATOM 620 C CA . VAL A 1 89 ? 13.803 26.072 16.163 1.00 12.87 285 VAL A CA 1
ATOM 621 C C . VAL A 1 89 ? 14.504 24.730 16.058 1.00 13.62 285 VAL A C 1
ATOM 622 O O . VAL A 1 89 ? 15.648 24.629 15.607 1.00 12.66 285 VAL A O 1
ATOM 626 N N . VAL A 1 90 ? 13.777 23.701 16.476 1.00 13.09 286 VAL A N 1
ATOM 627 C CA . VAL A 1 90 ? 14.239 22.328 16.401 1.00 13.89 286 VAL A CA 1
ATOM 628 C C . VAL A 1 90 ? 13.027 21.422 16.586 1.00 13.75 286 VAL A C 1
ATOM 629 O O . VAL A 1 90 ? 12.072 21.779 17.282 1.00 12.98 286 VAL A O 1
ATOM 633 N N . ALA A 1 91 ? 13.061 20.265 15.936 1.00 13.13 287 ALA A N 1
ATOM 634 C CA . ALA A 1 91 ? 11.992 19.282 16.049 1.00 13.19 287 ALA A CA 1
ATOM 635 C C . ALA A 1 91 ? 12.649 18.029 16.626 1.00 13.08 287 ALA A C 1
ATOM 636 O O . ALA A 1 91 ? 13.720 17.632 16.175 1.00 11.25 287 ALA A O 1
ATOM 638 N N . CYS A 1 92 ? 12.015 17.416 17.622 1.00 13.06 288 CYS A N 1
ATOM 639 C CA . CYS A 1 92 ? 12.573 16.230 18.263 1.00 13.64 288 CYS A CA 1
ATOM 640 C C . CYS A 1 92 ? 11.592 15.062 18.246 1.00 13.53 288 CYS A C 1
ATOM 641 O O . CYS A 1 92 ? 10.568 15.094 18.930 1.00 12.10 288 CYS A O 1
ATOM 644 N N . PRO A 1 93 ? 11.892 14.016 17.457 1.00 13.06 289 PRO A N 1
ATOM 645 C CA . PRO A 1 93 ? 11.010 12.848 17.374 1.00 12.79 289 PRO A CA 1
ATOM 646 C C . PRO A 1 93 ? 10.750 12.224 18.744 1.00 13.30 289 PRO A C 1
ATOM 647 O O . PRO A 1 93 ? 11.680 11.913 19.487 1.00 13.15 289 PRO A O 1
ATOM 651 N N . ALA A 1 94 ? 9.477 12.044 19.070 1.00 13.22 290 ALA A N 1
ATOM 652 C CA . ALA A 1 94 ? 9.102 11.465 20.349 1.00 14.07 290 ALA A CA 1
ATOM 653 C C . ALA A 1 94 ? 9.128 9.944 20.318 1.00 13.92 290 ALA A C 1
ATOM 654 O O . ALA A 1 94 ? 9.027 9.326 19.259 1.00 13.97 290 ALA A O 1
ATOM 656 N N . SER A 1 95 ? 9.274 9.354 21.497 1.00 12.75 291 SER A N 1
ATOM 657 C CA . SER A 1 95 ? 9.272 7.906 21.664 1.00 14.68 291 SER A CA 1
ATOM 658 C C . SER A 1 95 ? 9.074 7.695 23.152 1.00 15.21 291 SER A C 1
ATOM 659 O O . SER A 1 95 ? 9.110 8.651 23.926 1.00 14.01 291 SER A O 1
ATOM 662 N N . SER A 1 96 ? 8.862 6.453 23.559 1.00 15.85 292 SER A N 1
ATOM 663 C CA . SER A 1 96 ? 8.673 6.172 24.969 1.00 16.98 292 SER A CA 1
ATOM 664 C C . SER A 1 96 ? 9.962 6.502 25.722 1.00 16.19 292 SER A C 1
ATOM 665 O O . SER A 1 96 ? 9.926 7.000 26.852 1.00 15.83 292 SER A O 1
ATOM 668 N N . LEU A 1 97 ? 11.098 6.239 25.082 1.00 12.47 293 LEU A N 1
ATOM 669 C CA . LEU A 1 97 ? 12.405 6.508 25.681 1.00 13.91 293 LEU A CA 1
ATOM 670 C C . LEU A 1 97 ? 12.770 7.992 25.647 1.00 13.25 293 LEU A C 1
ATOM 671 O O . LEU A 1 97 ? 13.554 8.469 26.470 1.00 12.81 293 LEU A O 1
ATOM 676 N N . THR A 1 98 ? 12.206 8.719 24.689 1.00 12.18 294 THR A N 1
ATOM 677 C CA . THR A 1 98 ? 12.481 10.146 24.562 1.00 11.77 294 THR A CA 1
ATOM 678 C C . THR A 1 98 ? 11.166 10.895 24.377 1.00 12.56 294 THR A C 1
ATOM 679 O O . THR A 1 98 ? 10.882 11.424 23.300 1.00 13.50 294 THR A O 1
ATOM 683 N N . ALA A 1 99 ? 10.371 10.933 25.440 1.00 10.41 295 ALA A N 1
ATOM 684 C CA . ALA A 1 99 ? 9.073 11.595 25.421 1.00 12.39 295 ALA A CA 1
ATOM 685 C C . ALA A 1 99 ? 9.213 13.094 25.662 1.00 11.10 295 ALA A C 1
ATOM 686 O O . ALA A 1 99 ? 8.698 13.633 26.640 1.00 10.49 295 ALA A O 1
ATOM 688 N N . GLY A 1 100 ? 9.917 13.762 24.758 1.00 11.58 296 GLY A N 1
ATOM 689 C CA . GLY A 1 100 ? 10.110 15.189 24.897 1.00 10.29 296 GLY A CA 1
ATOM 690 C C . GLY A 1 100 ? 11.141 15.703 23.920 1.00 11.28 296 GLY A C 1
ATOM 691 O O . GLY A 1 100 ? 11.409 15.074 22.896 1.00 10.40 296 GLY A O 1
ATOM 692 N N . GLY A 1 101 ? 11.729 16.847 24.240 1.00 12.06 297 GLY A N 1
ATOM 693 C CA . GLY A 1 101 ? 12.721 17.422 23.358 1.00 12.66 297 GLY A CA 1
ATOM 694 C C . GLY A 1 101 ? 13.626 18.404 24.068 1.00 11.79 297 GLY A C 1
ATOM 695 O O . GLY A 1 101 ? 13.443 18.703 25.250 1.00 11.14 297 GLY A O 1
ATOM 696 N N . THR A 1 102 ? 14.592 18.926 23.325 1.00 11.78 298 THR A N 1
ATOM 697 C CA . THR A 1 102 ? 15.559 19.857 23.875 1.00 11.65 298 THR A CA 1
ATOM 698 C C . THR A 1 102 ? 16.045 20.849 22.830 1.00 12.35 298 THR A C 1
ATOM 699 O O . THR A 1 102 ? 16.229 20.493 21.669 1.00 12.38 298 THR A O 1
ATOM 703 N N . ILE A 1 103 ? 16.237 22.095 23.247 1.00 13.09 299 ILE A N 1
ATOM 704 C CA . ILE A 1 103 ? 16.795 23.109 22.364 1.00 12.41 299 ILE A CA 1
ATOM 705 C C . ILE A 1 103 ? 17.731 23.955 23.217 1.00 14.04 299 ILE A C 1
ATOM 706 O O . ILE A 1 103 ? 17.351 24.438 24.288 1.00 13.66 299 ILE A O 1
ATOM 711 N N . SER A 1 104 ? 18.968 24.093 22.755 1.00 12.63 300 SER A N 1
ATOM 712 C CA . SER A 1 104 ? 19.971 24.871 23.465 1.00 13.20 300 SER A CA 1
ATOM 713 C C . SER A 1 104 ? 20.628 25.802 22.474 1.00 13.79 300 SER A C 1
ATOM 714 O O . SER A 1 104 ? 20.926 25.408 21.346 1.00 12.46 300 SER A O 1
ATOM 717 N N . LEU A 1 105 ? 20.869 27.032 22.910 1.00 13.20 301 LEU A N 1
ATOM 718 C CA . LEU A 1 105 ? 21.432 28.046 22.037 1.00 13.06 301 LEU A CA 1
ATOM 719 C C . LEU A 1 105 ? 22.369 29.028 22.721 1.00 13.91 301 LEU A C 1
ATOM 720 O O . LEU A 1 105 ? 22.162 29.402 23.873 1.00 14.49 301 LEU A O 1
ATOM 725 N N . LEU A 1 106 ? 23.402 29.433 21.993 1.00 13.07 302 LEU A N 1
ATOM 726 C CA . LEU A 1 106 ? 24.332 30.456 22.453 1.00 12.82 302 LEU A CA 1
ATOM 727 C C . LEU A 1 106 ? 24.110 31.503 21.370 1.00 12.82 302 LEU A C 1
ATOM 728 O O . LEU A 1 106 ? 24.423 31.265 20.207 1.00 11.77 302 LEU A O 1
ATOM 733 N N . ILE A 1 107 ? 23.549 32.646 21.746 1.00 13.31 303 ILE A N 1
ATOM 734 C CA . ILE A 1 107 ? 23.256 33.692 20.780 1.00 12.09 303 ILE A CA 1
ATOM 735 C C . ILE A 1 107 ? 23.636 35.070 21.294 1.00 13.52 303 ILE A C 1
ATOM 736 O O . ILE A 1 107 ? 23.833 35.266 22.497 1.00 12.17 303 ILE A O 1
ATOM 741 N N . TYR A 1 108 ? 23.745 36.022 20.371 1.00 13.11 304 TYR A N 1
ATOM 742 C CA . TYR A 1 108 ? 24.053 37.392 20.747 1.00 12.99 304 TYR A CA 1
ATOM 743 C C . TYR A 1 108 ? 22.729 38.137 20.816 1.00 14.10 304 TYR A C 1
ATOM 744 O O . TYR A 1 108 ? 21.914 38.056 19.893 1.00 13.89 304 TYR A O 1
ATOM 753 N N . CYS A 1 109 ? 22.516 38.860 21.908 1.00 14.12 305 CYS A N 1
ATOM 754 C CA . CYS A 1 109 ? 21.284 39.615 22.085 1.00 13.95 305 CYS A CA 1
ATOM 755 C C . CYS A 1 109 ? 21.563 41.100 22.194 1.00 14.65 305 CYS A C 1
ATOM 756 O O . CYS A 1 109 ? 22.327 41.537 23.062 1.00 12.10 305 CYS A O 1
ATOM 759 N N . ASN A 1 110 ? 20.951 41.875 21.310 1.00 14.20 306 ASN A N 1
ATOM 760 C CA . ASN A 1 110 ? 21.102 43.317 21.369 1.00 15.60 306 ASN A CA 1
ATOM 761 C C . ASN A 1 110 ? 19.927 43.807 22.203 1.00 14.92 306 ASN A C 1
ATOM 762 O O . ASN A 1 110 ? 18.777 43.475 21.915 1.00 15.10 306 ASN A O 1
ATOM 767 N N . VAL A 1 111 ? 20.215 44.575 23.246 1.00 13.74 307 VAL A N 1
ATOM 768 C CA . VAL A 1 111 ? 19.164 45.104 24.102 1.00 14.32 307 VAL A CA 1
ATOM 769 C C . VAL A 1 111 ? 18.959 46.570 23.741 1.00 15.65 307 VAL A C 1
ATOM 770 O O . VAL A 1 111 ? 19.853 47.391 23.922 1.00 16.68 307 VAL A O 1
ATOM 774 N N . LEU A 1 112 ? 17.779 46.885 23.220 1.00 15.94 308 LEU A N 1
ATOM 775 C CA . LEU A 1 112 ? 17.453 48.242 22.801 1.00 16.43 308 LEU A CA 1
ATOM 776 C C . LEU A 1 112 ? 17.092 49.170 23.952 1.00 17.02 308 LEU A C 1
ATOM 777 O O . LEU A 1 112 ? 17.177 50.391 23.820 1.00 16.30 308 LEU A O 1
ATOM 782 N N . GLY A 1 113 ? 16.695 48.597 25.082 1.00 15.91 309 GLY A N 1
ATOM 783 C CA . GLY A 1 113 ? 16.291 49.421 26.206 1.00 16.26 309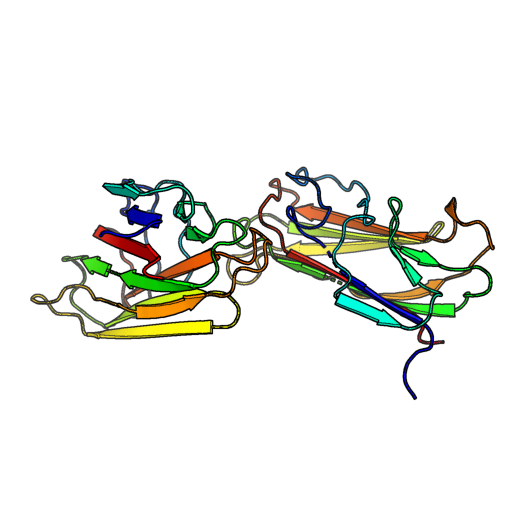 GLY A CA 1
ATOM 784 C C . GLY A 1 113 ? 14.791 49.664 26.119 1.00 16.69 309 GLY A C 1
ATOM 785 O O . GLY A 1 113 ? 14.270 50.645 26.651 1.00 15.50 309 GLY A O 1
ATOM 786 N N . VAL A 1 114 ? 14.102 48.764 25.422 1.00 15.18 310 VAL A N 1
ATOM 787 C CA . VAL A 1 114 ? 12.652 48.829 25.255 1.00 14.34 310 VAL A CA 1
ATOM 788 C C . VAL A 1 114 ? 12.156 47.492 25.797 1.00 14.37 310 VAL A C 1
ATOM 789 O O . VAL A 1 114 ? 12.247 46.463 25.124 1.00 11.82 310 VAL A O 1
ATOM 793 N N . VAL A 1 115 ? 11.640 47.516 27.021 1.00 14.72 311 VAL A N 1
ATOM 794 C CA . VAL A 1 115 ? 11.200 46.294 27.687 1.00 15.72 311 VAL A CA 1
ATOM 795 C C . VAL A 1 115 ? 10.384 45.334 26.833 1.00 15.57 311 VAL A C 1
ATOM 796 O O . VAL A 1 115 ? 10.694 44.142 26.772 1.00 15.66 311 VAL A O 1
ATOM 800 N N . SER A 1 116 ? 9.358 45.841 26.161 1.00 14.76 312 SER A N 1
ATOM 801 C CA . SER A 1 116 ? 8.515 44.979 25.347 1.00 15.15 312 SER A CA 1
ATOM 802 C C . SER A 1 116 ? 9.222 44.356 24.144 1.00 14.28 312 SER A C 1
ATOM 803 O O . SER A 1 116 ? 8.720 43.399 23.562 1.00 13.30 312 SER A O 1
ATOM 806 N N . LEU A 1 117 ? 10.383 44.890 23.778 1.00 13.98 313 LEU A N 1
ATOM 807 C CA . LEU A 1 117 ? 11.145 44.352 22.649 1.00 13.21 313 LEU A CA 1
ATOM 808 C C . LEU A 1 117 ? 12.312 43.462 23.088 1.00 13.19 313 LEU A C 1
ATOM 809 O O . LEU A 1 117 ? 12.652 42.491 22.401 1.00 13.44 313 LEU A O 1
ATOM 814 N N . ASP A 1 118 ? 12.927 43.800 24.220 1.00 12.62 314 ASP A N 1
ATOM 815 C CA . ASP A 1 118 ? 14.067 43.043 24.736 1.00 13.47 314 ASP A CA 1
ATOM 816 C C . ASP A 1 118 ? 13.609 41.871 25.594 1.00 12.70 314 ASP A C 1
ATOM 817 O O . ASP A 1 118 ? 13.801 41.860 26.811 1.00 12.34 314 ASP A O 1
ATOM 822 N N . VAL A 1 119 ? 13.015 40.875 24.950 1.00 13.09 315 VAL A N 1
ATOM 823 C CA . VAL A 1 119 ? 12.516 39.718 25.673 1.00 14.16 315 VAL A CA 1
ATOM 824 C C . VAL A 1 119 ? 12.720 38.416 24.916 1.00 13.89 315 VAL A C 1
ATOM 825 O O . VAL A 1 119 ? 12.476 38.334 23.716 1.00 13.25 315 VAL A O 1
ATOM 829 N N . LEU A 1 120 ? 13.191 37.404 25.632 1.00 14.04 316 LEU A N 1
ATOM 830 C CA . LEU A 1 120 ? 13.387 36.087 25.049 1.00 13.74 316 LEU A CA 1
ATOM 831 C C . LEU A 1 120 ? 12.019 35.419 25.128 1.00 13.97 316 LEU A C 1
ATOM 832 O O . LEU A 1 120 ? 11.441 35.317 26.214 1.00 13.52 316 LEU A O 1
ATOM 837 N N . LYS A 1 121 ? 11.496 34.985 23.985 1.00 12.59 317 LYS A N 1
ATOM 838 C CA . LYS A 1 121 ? 10.191 34.335 23.952 1.00 12.83 317 LYS A CA 1
ATOM 839 C C . LYS A 1 121 ? 10.357 32.832 23.749 1.00 12.91 317 LYS A C 1
ATOM 840 O O . LYS A 1 121 ? 11.183 32.392 22.948 1.00 10.72 317 LYS A O 1
ATOM 846 N N . PHE A 1 122 ? 9.570 32.048 24.479 1.00 12.39 318 PHE A N 1
ATOM 847 C CA . PHE A 1 122 ? 9.660 30.595 24.397 1.00 12.51 318 PHE A CA 1
ATOM 848 C C . PHE A 1 122 ? 8.336 29.923 24.058 1.00 13.08 318 PHE A C 1
ATOM 849 O O . PHE A 1 122 ? 7.266 30.377 24.479 1.00 14.34 318 PHE A O 1
ATOM 857 N N . SER A 1 123 ? 8.421 28.826 23.313 1.00 12.21 319 SER A N 1
ATOM 858 C CA . SER A 1 123 ? 7.240 28.058 22.943 1.00 11.38 319 SER A CA 1
ATOM 859 C C . SER A 1 123 ? 7.616 26.667 22.461 1.00 11.95 319 SER A C 1
ATOM 860 O O . SER A 1 123 ? 8.712 26.444 21.938 1.00 10.65 319 SER A O 1
ATOM 863 N N . LEU A 1 124 ? 6.696 25.732 22.654 1.00 11.42 320 LEU A N 1
ATOM 864 C CA . LEU A 1 124 ? 6.892 24.359 22.215 1.00 11.04 320 LEU A CA 1
ATOM 865 C C . LEU A 1 124 ? 5.540 23.660 22.205 1.00 11.51 320 LEU A C 1
ATOM 866 O O . LEU A 1 124 ? 4.566 24.165 22.769 1.00 11.22 320 LEU A O 1
ATOM 871 N N . CYS A 1 125 ? 5.485 22.509 21.549 1.00 10.77 321 CYS A N 1
ATOM 872 C CA . CYS A 1 125 ? 4.267 21.717 21.462 1.00 12.18 321 CYS A CA 1
ATOM 873 C C . CYS A 1 125 ? 4.683 20.387 20.886 1.00 11.99 321 CYS A C 1
ATOM 874 O O . CYS A 1 125 ? 5.866 20.147 20.660 1.00 11.87 321 CYS A O 1
ATOM 877 N N . ASN A 1 126 ? 3.703 19.520 20.680 1.00 10.69 322 ASN A N 1
ATOM 878 C CA . ASN A 1 126 ? 3.937 18.244 20.031 1.00 12.76 322 ASN A CA 1
ATOM 879 C C . ASN A 1 126 ? 3.080 18.453 18.787 1.00 13.15 322 ASN A C 1
ATOM 880 O O . ASN A 1 126 ? 1.983 19.016 18.884 1.00 13.24 322 ASN A O 1
ATOM 885 N N . ASP A 1 127 ? 3.558 18.023 17.627 1.00 13.46 323 ASP A N 1
ATOM 886 C CA . ASP A 1 127 ? 2.801 18.248 16.402 1.00 13.77 323 ASP A CA 1
ATOM 887 C C . ASP A 1 127 ? 1.592 17.341 16.204 1.00 14.12 323 ASP A C 1
ATOM 888 O O . ASP A 1 127 ? 0.821 17.540 15.269 1.00 12.16 323 ASP A O 1
ATOM 893 N N . GLY A 1 128 ? 1.414 16.359 17.083 1.00 14.06 324 GLY A N 1
ATOM 894 C CA . GLY A 1 128 ? 0.289 15.454 16.931 1.00 14.11 324 GLY A CA 1
ATOM 895 C C . GLY A 1 128 ? -0.648 15.333 18.121 1.00 14.00 324 GLY A C 1
ATOM 896 O O . GLY A 1 128 ? -1.676 14.665 18.032 1.00 14.70 324 GLY A O 1
ATOM 897 N N . ALA A 1 129 ? -0.312 15.968 19.237 1.00 13.11 325 ALA A N 1
ATOM 898 C CA . ALA A 1 129 ? -1.169 15.877 20.413 1.00 13.25 325 ALA A CA 1
ATOM 899 C C . ALA A 1 129 ? -0.934 17.005 21.405 1.00 14.15 325 ALA A C 1
ATOM 900 O O . ALA A 1 129 ? 0.150 17.586 21.460 1.00 15.08 325 ALA A O 1
ATOM 902 N N . ALA A 1 130 ? -1.961 17.309 22.192 1.00 14.30 326 ALA A N 1
ATOM 903 C CA . ALA A 1 130 ? -1.861 18.363 23.193 1.00 15.68 326 ALA A CA 1
ATOM 904 C C . ALA A 1 130 ? -1.013 17.872 24.362 1.00 15.32 326 ALA A C 1
ATOM 905 O O . ALA A 1 130 ? -0.899 16.669 24.586 1.00 15.98 326 ALA A O 1
ATOM 907 N N . LEU A 1 131 ? -0.412 18.801 25.100 1.00 14.73 327 LEU A N 1
ATOM 908 C CA . LEU A 1 131 ? 0.414 18.446 26.252 1.00 13.90 327 LEU A CA 1
ATOM 909 C C . LEU A 1 131 ? -0.248 18.962 27.525 1.00 13.57 327 LEU A C 1
ATOM 910 O O . LEU A 1 131 ? -0.493 20.158 27.656 1.00 14.11 327 LEU A O 1
ATOM 915 N N . SER A 1 132 ? -0.546 18.062 28.456 1.00 12.61 328 SER A N 1
ATOM 916 C CA . SER A 1 132 ? -1.172 18.460 29.711 1.00 13.50 328 SER A CA 1
ATOM 917 C C . SER A 1 132 ? -0.518 17.761 30.899 1.00 14.42 328 SER A C 1
ATOM 918 O O . SER A 1 132 ? -1.091 17.699 31.985 1.00 15.12 328 SER A O 1
ATOM 921 N N . ASN A 1 133 ? 0.686 17.241 30.686 1.00 13.26 329 ASN A N 1
ATOM 922 C CA . ASN A 1 133 ? 1.425 16.533 31.733 1.00 14.01 329 ASN A CA 1
ATOM 923 C C . ASN A 1 133 ? 2.902 16.774 31.455 1.00 13.59 329 ASN A C 1
ATOM 924 O O . ASN A 1 133 ? 3.700 15.843 31.370 1.00 12.95 329 ASN A O 1
ATOM 929 N N . TYR A 1 134 ? 3.254 18.048 31.335 1.00 14.31 330 TYR A N 1
ATOM 930 C CA . TYR A 1 134 ? 4.610 18.443 30.997 1.00 14.49 330 TYR A CA 1
ATOM 931 C C . TYR A 1 134 ? 5.436 19.086 32.098 1.00 14.30 330 TYR A C 1
ATOM 932 O O . TYR A 1 134 ? 4.912 19.722 33.008 1.00 13.34 330 TYR A O 1
ATOM 941 N N . ILE A 1 135 ? 6.744 18.888 32.004 1.00 12.83 331 ILE A N 1
ATOM 942 C CA . ILE A 1 135 ? 7.685 19.511 32.916 1.00 13.29 331 ILE A CA 1
ATOM 943 C C . ILE A 1 135 ? 8.641 20.204 31.960 1.00 13.43 331 ILE A C 1
ATOM 944 O O . ILE A 1 135 ? 9.392 19.555 31.229 1.00 13.64 331 ILE A O 1
ATOM 949 N N . ILE A 1 136 ? 8.569 21.527 31.942 1.00 13.25 332 ILE A N 1
ATOM 950 C CA . ILE A 1 136 ? 9.404 22.325 31.070 1.00 13.06 332 ILE A CA 1
ATOM 951 C C . ILE A 1 136 ? 10.388 23.127 31.904 1.00 13.69 332 ILE A C 1
ATOM 952 O O . ILE A 1 136 ? 10.016 23.747 32.905 1.00 13.27 332 ILE A O 1
ATOM 957 N N . ASN A 1 137 ? 11.651 23.084 31.503 1.00 12.75 333 ASN A N 1
ATOM 958 C CA . ASN A 1 137 ? 12.689 23.833 32.188 1.00 12.71 333 ASN A CA 1
ATOM 959 C C . ASN A 1 137 ? 13.286 24.807 31.191 1.00 13.01 333 ASN A C 1
ATOM 960 O O . ASN A 1 137 ? 13.610 24.435 30.061 1.00 13.20 333 ASN A O 1
ATOM 965 N N . ILE A 1 138 ? 13.407 26.060 31.613 1.00 12.96 334 ILE A N 1
ATOM 966 C CA . ILE A 1 138 ? 13.967 27.107 30.773 1.00 12.78 334 ILE A CA 1
ATOM 967 C C . ILE A 1 138 ? 15.049 27.819 31.571 1.00 12.55 334 ILE A C 1
ATOM 968 O O . ILE A 1 138 ? 14.795 28.313 32.668 1.00 13.74 334 ILE A O 1
ATOM 973 N N . THR A 1 139 ? 16.257 27.852 31.023 1.00 11.97 335 THR A N 1
ATOM 974 C CA . THR A 1 139 ? 17.376 28.494 31.694 1.00 13.36 335 THR A CA 1
ATOM 975 C C . THR A 1 139 ? 18.141 29.395 30.735 1.00 14.35 335 THR A C 1
ATOM 976 O O . THR A 1 139 ? 18.452 29.003 29.610 1.00 14.89 335 THR A O 1
ATOM 980 N N . ALA A 1 140 ? 18.430 30.609 31.184 1.00 14.30 336 ALA A N 1
ATOM 981 C CA . ALA A 1 140 ? 19.177 31.556 30.377 1.00 14.55 336 ALA A CA 1
ATOM 982 C C . ALA A 1 140 ? 20.254 32.188 31.247 1.00 15.03 336 ALA A C 1
ATOM 983 O O . ALA A 1 140 ? 20.017 32.505 32.413 1.00 15.63 336 ALA A O 1
ATOM 985 N N . ALA A 1 141 ? 21.441 32.354 30.679 1.00 13.38 337 ALA A N 1
ATOM 986 C CA . ALA A 1 141 ? 22.549 32.955 31.403 1.00 12.22 337 ALA A CA 1
ATOM 987 C C . ALA A 1 141 ? 23.347 33.856 30.477 1.00 13.22 337 ALA A C 1
ATOM 988 O O . ALA A 1 141 ? 23.638 33.490 29.339 1.00 12.15 337 ALA A O 1
ATOM 990 N N . LYS A 1 142 ? 23.679 35.046 30.966 1.00 13.76 338 LYS A N 1
ATOM 991 C CA . LYS A 1 142 ? 24.468 35.996 30.197 1.00 15.03 338 LYS A CA 1
ATOM 992 C C . LYS A 1 142 ? 25.916 35.587 30.425 1.00 14.89 338 LYS A C 1
ATOM 993 O O . LYS A 1 142 ? 26.411 35.692 31.546 1.00 16.39 338 LYS A O 1
ATOM 999 N N . ILE A 1 143 ? 26.597 35.113 29.384 1.00 16.28 339 ILE A N 1
ATOM 1000 C CA . ILE A 1 143 ? 27.983 34.688 29.561 1.00 16.87 339 ILE A CA 1
ATOM 1001 C C . ILE A 1 143 ? 29.025 35.728 29.160 1.00 17.89 339 ILE A C 1
ATOM 1002 O O . ILE A 1 143 ? 30.219 35.512 29.349 1.00 17.68 339 ILE A O 1
ATOM 1007 N N . ASN A 1 144 ? 28.581 36.844 28.593 1.00 17.65 340 ASN A N 1
ATOM 1008 C CA . ASN A 1 144 ? 29.493 37.928 28.225 1.00 17.68 340 ASN A CA 1
ATOM 1009 C C . ASN A 1 144 ? 28.706 39.207 27.998 1.00 17.25 340 ASN A C 1
ATOM 1010 O O . ASN A 1 144 ? 29.283 40.294 28.196 1.00 16.16 340 ASN A O 1
ATOM 1016 N N . GLY B 1 1 ? -9.471 6.010 63.470 1.00 35.51 197 GLY B N 1
ATOM 1017 C CA . GLY B 1 1 ? -9.142 4.710 62.793 1.00 35.50 197 GLY B CA 1
ATOM 1018 C C . GLY B 1 1 ? -9.325 4.794 61.288 1.00 34.43 197 GLY B C 1
ATOM 1019 O O . GLY B 1 1 ? -10.192 5.521 60.792 1.00 35.44 197 GLY B O 1
ATOM 1020 N N . GLY B 1 2 ? -8.514 4.044 60.552 1.00 33.32 198 GLY B N 1
ATOM 1021 C CA . GLY B 1 2 ? -8.609 4.065 59.106 1.00 29.77 198 GLY B CA 1
ATOM 1022 C C . GLY B 1 2 ? -7.601 5.045 58.551 1.00 27.81 198 GLY B C 1
ATOM 1023 O O . GLY B 1 2 ? -6.843 5.656 59.307 1.00 28.31 198 GLY B O 1
ATOM 1024 N N . VAL B 1 3 ? -7.590 5.211 57.234 1.00 24.47 199 VAL B N 1
ATOM 1025 C CA . VAL B 1 3 ? -6.648 6.120 56.598 1.00 21.85 199 VAL B CA 1
ATOM 1026 C C . VAL B 1 3 ? -7.409 7.275 55.964 1.00 20.51 199 VAL B C 1
ATOM 1027 O O . VAL B 1 3 ? -8.596 7.150 55.661 1.00 20.48 199 VAL B O 1
ATOM 1031 N N . THR B 1 4 ? -6.727 8.396 55.757 1.00 18.84 200 THR B N 1
ATOM 1032 C CA . THR B 1 4 ? -7.363 9.569 55.169 1.00 17.30 200 THR B CA 1
ATOM 1033 C C . THR B 1 4 ? -7.530 9.464 53.658 1.00 17.14 200 THR B C 1
ATOM 1034 O O . THR B 1 4 ? -8.501 9.975 53.099 1.00 15.15 200 THR B O 1
ATOM 1038 N N . ASP B 1 5 ? -6.581 8.809 52.996 1.00 15.65 201 ASP B N 1
ATOM 1039 C CA . ASP B 1 5 ? -6.634 8.659 51.549 1.00 13.42 201 ASP B CA 1
ATOM 1040 C C . ASP B 1 5 ? -6.124 7.297 51.111 1.00 12.02 201 ASP B C 1
ATOM 1041 O O . ASP B 1 5 ? -5.157 6.771 51.665 1.00 10.05 201 ASP B O 1
ATOM 1046 N N . ALA B 1 6 ? -6.779 6.732 50.105 1.00 12.18 202 ALA B N 1
ATOM 1047 C CA . ALA B 1 6 ? -6.384 5.435 49.579 1.00 11.86 202 ALA B CA 1
ATOM 1048 C C . ALA B 1 6 ? -7.015 5.225 48.215 1.00 13.08 202 ALA B C 1
ATOM 1049 O O . ALA B 1 6 ? -8.049 5.819 47.893 1.00 14.25 202 ALA B O 1
ATOM 1051 N N . LEU B 1 7 ? -6.380 4.383 47.410 1.00 12.44 203 LEU B N 1
ATOM 1052 C CA . LEU B 1 7 ? -6.876 4.078 46.078 1.00 11.85 203 LEU B CA 1
ATOM 1053 C C . LEU B 1 7 ? -6.415 2.674 45.718 1.00 12.42 203 LEU B C 1
ATOM 1054 O O . LEU B 1 7 ? -5.239 2.349 45.855 1.00 13.14 203 LEU B O 1
ATOM 1059 N N . SER B 1 8 ? -7.351 1.841 45.281 1.00 13.00 204 SER B N 1
ATOM 1060 C CA . SER B 1 8 ? -7.042 0.471 44.895 1.00 14.15 204 SER B CA 1
ATOM 1061 C C . SER B 1 8 ? -7.546 0.288 43.469 1.00 14.69 204 SER B C 1
ATOM 1062 O O . SER B 1 8 ? -8.716 0.548 43.177 1.00 14.75 204 SER B O 1
ATOM 1065 N N . LEU B 1 9 ? -6.660 -0.160 42.586 1.00 13.92 205 LEU B N 1
ATOM 1066 C CA . LEU B 1 9 ? -7.001 -0.332 41.182 1.00 13.54 205 LEU B CA 1
ATOM 1067 C C . LEU B 1 9 ? -6.762 -1.739 40.642 1.00 13.26 205 LEU B C 1
ATOM 1068 O O . LEU B 1 9 ? -5.890 -2.468 41.124 1.00 13.57 205 LEU B O 1
ATOM 1081 N N . TYR B 1 11 ? -5.891 -3.429 37.092 1.00 13.98 207 TYR B N 1
ATOM 1082 C CA . TYR B 1 11 ? -5.361 -3.113 35.771 1.00 13.40 207 TYR B CA 1
ATOM 1083 C C . TYR B 1 11 ? -5.240 -4.379 34.927 1.00 12.72 207 TYR B C 1
ATOM 1084 O O . TYR B 1 11 ? -4.623 -5.358 35.353 1.00 12.91 207 TYR B O 1
ATOM 1093 N N . SER B 1 12 ? -5.836 -4.356 33.738 1.00 12.05 208 SER B N 1
ATOM 1094 C CA . SER B 1 12 ? -5.800 -5.499 32.824 1.00 12.32 208 SER B CA 1
ATOM 1095 C C . SER B 1 12 ? -5.931 -4.986 31.394 1.00 12.70 208 SER B C 1
ATOM 1096 O O . SER B 1 12 ? -6.063 -3.784 31.175 1.00 12.40 208 SER B O 1
ATOM 1099 N N . THR B 1 13 ? -5.914 -5.900 30.427 1.00 13.25 209 THR B N 1
ATOM 1100 C CA . THR B 1 13 ? -6.056 -5.511 29.027 1.00 13.28 209 THR B CA 1
ATOM 1101 C C . THR B 1 13 ? -7.459 -4.949 28.807 1.00 15.09 209 THR B C 1
ATOM 1102 O O . THR B 1 13 ? -7.687 -4.170 27.885 1.00 15.25 209 THR B O 1
ATOM 1106 N N . SER B 1 14 ? -8.395 -5.348 29.665 1.00 14.40 210 SER B N 1
ATOM 1107 C CA . SER B 1 14 ? -9.776 -4.881 29.564 1.00 14.43 210 SER B CA 1
ATOM 1108 C C . SER B 1 14 ? -10.006 -3.609 30.372 1.00 13.93 210 SER B C 1
ATOM 1109 O O . SER B 1 14 ? -11.008 -2.912 30.174 1.00 12.38 210 SER B O 1
ATOM 1112 N N . THR B 1 15 ? -9.090 -3.308 31.286 1.00 13.05 211 THR B N 1
ATOM 1113 C CA . THR B 1 15 ? -9.240 -2.122 32.112 1.00 13.36 211 THR B CA 1
ATOM 1114 C C . THR B 1 15 ? -8.054 -1.162 32.091 1.00 14.76 211 THR B C 1
ATOM 1115 O O . THR B 1 15 ? -7.357 -0.987 33.094 1.00 13.56 211 THR B O 1
ATOM 1119 N N . GLY B 1 16 ? -7.829 -0.563 30.922 1.00 14.81 212 GLY B N 1
ATOM 1120 C CA . GLY B 1 16 ? -6.784 0.433 30.757 1.00 13.60 212 GLY B CA 1
ATOM 1121 C C . GLY B 1 16 ? -5.347 0.059 30.450 1.00 13.77 212 GLY B C 1
ATOM 1122 O O . GLY B 1 16 ? -4.540 0.947 30.184 1.00 13.67 212 GLY B O 1
ATOM 1123 N N . GLY B 1 17 ? -5.009 -1.226 30.477 1.00 13.53 213 GLY B N 1
ATOM 1124 C CA . GLY B 1 17 ? -3.634 -1.610 30.213 1.00 14.07 213 GLY B CA 1
ATOM 1125 C C . GLY B 1 17 ? -3.291 -1.878 28.761 1.00 15.52 213 GLY B C 1
ATOM 1126 O O . GLY B 1 17 ? -4.180 -2.025 27.922 1.00 16.23 213 GLY B O 1
ATOM 1127 N N . PRO B 1 18 ? -1.994 -1.940 28.429 1.00 15.75 214 PRO B N 1
ATOM 1128 C CA . PRO B 1 18 ? -1.585 -2.201 27.046 1.00 15.69 214 PRO B CA 1
ATOM 1129 C C . PRO B 1 18 ? -2.012 -3.595 26.591 1.00 16.18 214 PRO B C 1
ATOM 1130 O O . PRO B 1 18 ? -2.033 -4.535 27.381 1.00 15.36 214 PRO B O 1
ATOM 1134 N N . ALA B 1 19 ? -2.365 -3.719 25.317 1.00 15.89 215 ALA B N 1
ATOM 1135 C CA . ALA B 1 19 ? -2.789 -5.001 24.774 1.00 16.71 215 ALA B CA 1
ATOM 1136 C C . ALA B 1 19 ? -1.692 -6.018 25.051 1.00 16.90 215 ALA B C 1
ATOM 1137 O O . ALA B 1 19 ? -1.959 -7.207 25.235 1.00 15.01 215 ALA B O 1
ATOM 1139 N N . SER B 1 20 ? -0.452 -5.541 25.093 1.00 15.42 216 SER B N 1
ATOM 1140 C CA . SER B 1 20 ? 0.676 -6.416 25.357 1.00 15.66 216 SER B CA 1
ATOM 1141 C C . SER B 1 20 ? 1.808 -5.645 26.013 1.00 15.37 216 SER B C 1
ATOM 1142 O O . SER B 1 20 ? 2.311 -4.671 25.452 1.00 14.77 216 SER B O 1
ATOM 1145 N N . ILE B 1 21 ? 2.198 -6.069 27.209 1.00 15.17 217 ILE B N 1
ATOM 1146 C CA . ILE B 1 21 ? 3.290 -5.414 27.908 1.00 13.58 217 ILE B CA 1
ATOM 1147 C C . ILE B 1 21 ? 4.565 -6.044 27.373 1.00 14.46 217 ILE B C 1
ATOM 1148 O O . ILE B 1 21 ? 4.793 -7.241 27.547 1.00 14.32 217 ILE B O 1
ATOM 1153 N N . ALA B 1 22 ? 5.386 -5.235 26.712 1.00 13.75 218 ALA B N 1
ATOM 1154 C CA . ALA B 1 22 ? 6.630 -5.714 26.118 1.00 13.19 218 ALA B CA 1
ATOM 1155 C C . ALA B 1 22 ? 7.533 -6.441 27.108 1.00 12.65 218 ALA B C 1
ATOM 1156 O O . ALA B 1 22 ? 7.545 -6.142 28.302 1.00 11.74 218 ALA B O 1
ATOM 1158 N N . ALA B 1 23 ? 8.297 -7.396 26.594 1.00 12.61 219 ALA B N 1
ATOM 1159 C CA . ALA B 1 23 ? 9.211 -8.163 27.416 1.00 12.48 219 ALA B CA 1
ATOM 1160 C C . ALA B 1 23 ? 10.472 -7.360 27.732 1.00 13.63 219 ALA B C 1
ATOM 1161 O O . ALA B 1 23 ? 10.889 -6.502 26.955 1.00 12.63 219 ALA B O 1
ATOM 1163 N N . ASN B 1 24 ? 11.056 -7.641 28.891 1.00 13.03 220 ASN B N 1
ATOM 1164 C CA . ASN B 1 24 ? 12.299 -7.016 29.331 1.00 13.26 220 ASN B CA 1
ATOM 1165 C C . ASN B 1 24 ? 12.425 -5.505 29.142 1.00 14.16 220 ASN B C 1
ATOM 1166 O O . ASN B 1 24 ? 13.413 -5.024 28.590 1.00 14.42 220 ASN B O 1
ATOM 1171 N N . ALA B 1 25 ? 11.426 -4.764 29.597 1.00 14.46 221 ALA B N 1
ATOM 1172 C CA . ALA B 1 25 ? 11.440 -3.314 29.501 1.00 15.03 221 ALA B CA 1
ATOM 1173 C C . ALA B 1 25 ? 10.456 -2.807 30.537 1.00 14.49 221 ALA B C 1
ATOM 1174 O O . ALA B 1 25 ? 9.492 -3.500 30.866 1.00 13.50 221 ALA B O 1
ATOM 1176 N N . LEU B 1 26 ? 10.702 -1.615 31.066 1.00 12.69 222 LEU B N 1
ATOM 1177 C CA . LEU B 1 26 ? 9.805 -1.046 32.061 1.00 14.44 222 LEU B CA 1
ATOM 1178 C C . LEU B 1 26 ? 9.289 0.312 31.620 1.00 15.30 222 LEU B C 1
ATOM 1179 O O . LEU B 1 26 ? 9.967 1.330 31.783 1.00 14.77 222 LEU B O 1
ATOM 1184 N N . THR B 1 27 ? 8.092 0.315 31.040 1.00 14.43 223 THR B N 1
ATOM 1185 C CA . THR B 1 27 ? 7.456 1.546 30.583 1.00 14.38 223 THR B CA 1
ATOM 1186 C C . THR B 1 27 ? 6.350 1.840 31.586 1.00 15.00 223 THR B C 1
ATOM 1187 O O . THR B 1 27 ? 5.470 1.005 31.804 1.00 14.38 223 THR B O 1
ATOM 1191 N N . ASP B 1 28 ? 6.399 3.014 32.204 1.00 12.59 224 ASP B N 1
ATOM 1192 C CA . ASP B 1 28 ? 5.399 3.373 33.195 1.00 13.93 224 ASP B CA 1
ATOM 1193 C C . ASP B 1 28 ? 3.974 3.258 32.668 1.00 13.65 224 ASP B C 1
ATOM 1194 O O . ASP B 1 28 ? 3.690 3.585 31.517 1.00 13.52 224 ASP B O 1
ATOM 1199 N N . PHE B 1 29 ? 3.087 2.781 33.534 1.00 12.31 225 PHE B N 1
ATOM 1200 C CA . PHE B 1 29 ? 1.687 2.548 33.199 1.00 13.80 225 PHE B CA 1
ATOM 1201 C C . PHE B 1 29 ? 0.752 3.756 33.203 1.00 13.94 225 PHE B C 1
ATOM 1202 O O . PHE B 1 29 ? 0.796 4.593 34.102 1.00 13.51 225 PHE B O 1
ATOM 1210 N N . ASP B 1 30 ? -0.103 3.817 32.186 1.00 12.91 226 ASP B N 1
ATOM 1211 C CA . ASP B 1 30 ? -1.125 4.851 32.077 1.00 14.25 226 ASP B CA 1
ATOM 1212 C C . ASP B 1 30 ? -2.270 4.215 32.867 1.00 13.49 226 ASP B C 1
ATOM 1213 O O . ASP B 1 30 ? -2.843 3.217 32.427 1.00 13.25 226 ASP B O 1
ATOM 1218 N N . LEU B 1 31 ? -2.599 4.775 34.026 1.00 13.78 227 LEU B N 1
ATOM 1219 C CA . LEU B 1 31 ? -3.657 4.203 34.857 1.00 13.81 227 LEU B CA 1
ATOM 1220 C C . LEU B 1 31 ? -5.019 4.887 34.740 1.00 14.95 227 LEU B C 1
ATOM 1221 O O . LEU B 1 31 ? -5.930 4.605 35.525 1.00 13.53 227 LEU B O 1
ATOM 1226 N N . SER B 1 32 ? -5.165 5.768 33.757 1.00 14.88 228 SER B N 1
ATOM 1227 C CA . SER B 1 32 ? -6.423 6.487 33.571 1.00 15.71 228 SER B CA 1
ATOM 1228 C C . SER B 1 32 ? -7.614 5.550 33.364 1.00 15.65 228 SER B C 1
ATOM 1229 O O . SER B 1 32 ? -8.715 5.822 33.843 1.00 14.99 228 SER B O 1
ATOM 1232 N N . GLY B 1 33 ? -7.389 4.445 32.662 1.00 15.05 229 GLY B N 1
ATOM 1233 C CA . GLY B 1 33 ? -8.469 3.509 32.404 1.00 15.46 229 GLY B CA 1
ATOM 1234 C C . GLY B 1 33 ? -8.557 2.334 33.357 1.00 15.76 229 GLY B C 1
ATOM 1235 O O . GLY B 1 33 ? -9.316 1.393 33.120 1.00 15.51 229 GLY B O 1
ATOM 1236 N N . ALA B 1 34 ? -7.779 2.371 34.434 1.00 14.38 230 ALA B N 1
ATOM 1237 C CA . ALA B 1 34 ? -7.802 1.285 35.402 1.00 14.25 230 ALA B CA 1
ATOM 1238 C C . ALA B 1 34 ? -9.144 1.255 36.128 1.00 14.29 230 ALA B C 1
ATOM 1239 O O . ALA B 1 34 ? -9.811 2.280 36.267 1.00 13.88 230 ALA B O 1
ATOM 1241 N N . LEU B 1 35 ? -9.541 0.075 36.585 1.00 14.43 231 LEU B N 1
ATOM 1242 C CA . LEU B 1 35 ? -10.796 -0.060 37.312 1.00 15.27 231 LEU B CA 1
ATOM 1243 C C . LEU B 1 35 ? -10.567 0.287 38.778 1.00 15.28 231 LEU B C 1
ATOM 1244 O O . LEU B 1 35 ? -9.697 -0.289 39.428 1.00 14.86 231 LEU B O 1
ATOM 1249 N N . THR B 1 36 ? -11.339 1.235 39.296 1.00 14.08 232 THR B N 1
ATOM 1250 C CA . THR B 1 36 ? -11.205 1.615 40.695 1.00 15.16 232 THR B CA 1
ATOM 1251 C C . THR B 1 36 ? -11.963 0.605 41.551 1.00 15.41 232 THR B C 1
ATOM 1252 O O . THR B 1 36 ? -13.187 0.500 41.470 1.00 14.68 232 THR B O 1
ATOM 1256 N N . VAL B 1 37 ? -11.226 -0.148 42.359 1.00 14.33 233 VAL B N 1
ATOM 1257 C CA . VAL B 1 37 ? -11.819 -1.158 43.228 1.00 14.15 233 VAL B CA 1
ATOM 1258 C C . VAL B 1 37 ? -12.305 -0.522 44.526 1.00 14.50 233 VAL B C 1
ATOM 1259 O O . VAL B 1 37 ? -13.346 -0.891 45.065 1.00 12.71 233 VAL B O 1
ATOM 1263 N N . ASN B 1 38 ? -11.536 0.436 45.025 1.00 14.72 234 ASN B N 1
ATOM 1264 C CA . ASN B 1 38 ? -11.884 1.135 46.254 1.00 15.93 234 ASN B CA 1
ATOM 1265 C C . ASN B 1 38 ? -11.144 2.460 46.258 1.00 17.03 234 ASN B C 1
ATOM 1266 O O . ASN B 1 38 ? -9.998 2.547 45.808 1.00 13.90 234 ASN B O 1
ATOM 1271 N N . SER B 1 39 ? -11.813 3.488 46.766 1.00 16.58 235 SER B N 1
ATOM 1272 C CA . SER B 1 39 ? -11.245 4.822 46.841 1.00 18.64 235 SER B CA 1
ATOM 1273 C C . SER B 1 39 ? -11.635 5.435 48.182 1.00 17.72 235 SER B C 1
ATOM 1274 O O . SER B 1 39 ? -12.765 5.267 48.636 1.00 17.51 235 SER B O 1
ATOM 1277 N N . VAL B 1 40 ? -10.692 6.124 48.816 1.00 15.94 236 VAL B N 1
ATOM 1278 C CA . VAL B 1 40 ? -10.929 6.767 50.102 1.00 16.81 236 VAL B CA 1
ATOM 1279 C C . VAL B 1 40 ? -10.363 8.181 50.035 1.00 18.23 236 VAL B C 1
ATOM 1280 O O . VAL B 1 40 ? -9.197 8.375 49.688 1.00 16.98 236 VAL B O 1
ATOM 1284 N N . GLY B 1 41 ? -11.191 9.168 50.364 1.00 18.69 237 GLY B N 1
ATOM 1285 C CA . GLY B 1 41 ? -10.733 10.544 50.318 1.00 19.54 237 GLY B CA 1
ATOM 1286 C C . GLY B 1 41 ? -10.477 10.959 48.884 1.00 19.89 237 GLY B C 1
ATOM 1287 O O . GLY B 1 41 ? -10.925 10.289 47.953 1.00 20.30 237 GLY B O 1
ATOM 1288 N N . THR B 1 42 ? -9.745 12.050 48.693 1.00 20.39 238 THR B N 1
ATOM 1289 C CA . THR B 1 42 ? -9.462 12.545 47.351 1.00 21.70 238 THR B CA 1
ATOM 1290 C C . THR B 1 42 ? -7.989 12.860 47.107 1.00 21.31 238 THR B C 1
ATOM 1291 O O . THR B 1 42 ? -7.639 13.428 46.068 1.00 21.77 238 THR B O 1
ATOM 1295 N N . GLY B 1 43 ? -7.131 12.498 48.055 1.00 19.55 239 GLY B N 1
ATOM 1296 C CA . GLY B 1 43 ? -5.711 12.775 47.911 1.00 17.87 239 GLY B CA 1
ATOM 1297 C C . GLY B 1 43 ? -4.970 11.890 46.923 1.00 18.49 239 GLY B C 1
ATOM 1298 O O . GLY B 1 43 ? -3.876 12.239 46.473 1.00 17.34 239 GLY B O 1
ATOM 1299 N N . LEU B 1 44 ? -5.558 10.746 46.583 1.00 17.39 240 LEU B N 1
ATOM 1300 C CA . LEU B 1 44 ? -4.941 9.810 45.647 1.00 18.20 240 LEU B CA 1
ATOM 1301 C C . LEU B 1 44 ? -5.886 9.512 44.495 1.00 17.92 240 LEU B C 1
ATOM 1302 O O . LEU B 1 44 ? -6.961 8.951 44.700 1.00 17.44 240 LEU B O 1
ATOM 1307 N N . THR B 1 45 ? -5.481 9.875 43.281 1.00 17.29 241 THR B N 1
ATOM 1308 C CA . THR B 1 45 ? -6.324 9.652 42.112 1.00 17.91 241 THR B CA 1
ATOM 1309 C C . THR B 1 45 ? -5.544 9.064 40.944 1.00 17.66 241 THR B C 1
ATOM 1310 O O . THR B 1 45 ? -4.365 9.365 40.757 1.00 18.39 241 THR B O 1
ATOM 1314 N N . LYS B 1 46 ? -6.207 8.229 40.152 1.00 16.30 242 LYS B N 1
ATOM 1315 C CA . LYS B 1 46 ? -5.566 7.609 39.002 1.00 14.51 242 LYS B CA 1
ATOM 1316 C C . LYS B 1 46 ? -5.464 8.607 37.854 1.00 15.11 242 LYS B C 1
ATOM 1317 O O . LYS B 1 46 ? -6.309 9.489 37.710 1.00 15.36 242 LYS B O 1
ATOM 1323 N N . SER B 1 47 ? -4.424 8.466 37.041 1.00 14.03 243 SER B N 1
ATOM 1324 C CA . SER B 1 47 ? -4.225 9.356 35.899 1.00 13.78 243 SER B CA 1
ATOM 1325 C C . SER B 1 47 ? -3.372 8.635 34.864 1.00 13.67 243 SER B C 1
ATOM 1326 O O . SER B 1 47 ? -2.893 7.525 35.106 1.00 12.86 243 SER B O 1
ATOM 1329 N N . ALA B 1 48 ? -3.170 9.275 33.719 1.00 11.97 244 ALA B N 1
ATOM 1330 C CA . ALA B 1 48 ? -2.358 8.689 32.665 1.00 11.83 244 ALA B CA 1
ATOM 1331 C C . ALA B 1 48 ? -0.894 8.574 33.092 1.00 11.16 244 ALA B C 1
ATOM 1332 O O . ALA B 1 48 ? -0.136 7.811 32.505 1.00 10.92 244 ALA B O 1
ATOM 1334 N N . ALA B 1 49 ? -0.504 9.329 34.116 1.00 11.83 245 ALA B N 1
ATOM 1335 C CA . ALA B 1 49 ? 0.880 9.306 34.604 1.00 12.70 245 ALA B CA 1
ATOM 1336 C C . ALA B 1 49 ? 1.121 8.261 35.695 1.00 12.86 245 ALA B C 1
ATOM 1337 O O . ALA B 1 49 ? 2.246 7.807 35.888 1.00 12.79 245 ALA B O 1
ATOM 1339 N N . GLY B 1 50 ? 0.059 7.894 36.405 1.00 13.08 246 GLY B N 1
ATOM 1340 C CA . GLY B 1 50 ? 0.162 6.916 37.479 1.00 13.39 246 GLY B CA 1
ATOM 1341 C C . GLY B 1 50 ? -0.868 7.272 38.533 1.00 13.60 246 GLY B C 1
ATOM 1342 O O . GLY B 1 50 ? -2.047 7.409 38.216 1.00 14.31 246 GLY B O 1
ATOM 1343 N N . ILE B 1 51 ? -0.441 7.418 39.782 1.00 13.12 247 ILE B N 1
ATOM 1344 C CA . ILE B 1 51 ? -1.361 7.807 40.846 1.00 13.76 247 ILE B CA 1
ATOM 1345 C C . ILE B 1 51 ? -0.907 9.156 41.395 1.00 13.66 247 ILE B C 1
ATOM 1346 O O . ILE B 1 51 ? 0.172 9.272 41.980 1.00 14.05 247 ILE B O 1
ATOM 1351 N N . GLN B 1 52 ? -1.744 10.168 41.188 1.00 14.32 248 GLN B N 1
ATOM 1352 C CA . GLN B 1 52 ? -1.464 11.536 41.616 1.00 14.88 248 GLN B CA 1
ATOM 1353 C C . GLN B 1 52 ? -1.665 11.768 43.106 1.00 14.53 248 GLN B C 1
ATOM 1354 O O . GLN B 1 52 ? -2.641 11.291 43.693 1.00 15.24 248 GLN B O 1
ATOM 1360 N N . LEU B 1 53 ? -0.747 12.517 43.708 1.00 13.95 249 LEU B N 1
ATOM 1361 C CA . LEU B 1 53 ? -0.849 12.873 45.120 1.00 13.29 249 LEU B CA 1
ATOM 1362 C C . LEU B 1 53 ? -1.269 14.336 45.144 1.00 14.33 249 LEU B C 1
ATOM 1363 O O . LEU B 1 53 ? -0.592 15.186 44.569 1.00 14.34 249 LEU B O 1
ATOM 1368 N N . ALA B 1 54 ? -2.393 14.624 45.794 1.00 15.52 250 ALA B N 1
ATOM 1369 C CA . ALA B 1 54 ? -2.908 15.993 45.868 1.00 15.73 250 ALA B CA 1
ATOM 1370 C C . ALA B 1 54 ? -2.011 16.912 46.691 1.00 15.48 250 ALA B C 1
ATOM 1371 O O . ALA B 1 54 ? -1.289 16.465 47.587 1.00 15.30 250 ALA B O 1
ATOM 1373 N N . ALA B 1 55 ? -2.064 18.203 46.382 1.00 13.89 251 ALA B N 1
ATOM 1374 C CA . ALA B 1 55 ? -1.263 19.188 47.091 1.00 14.96 251 ALA B CA 1
ATOM 1375 C C . ALA B 1 55 ? -1.517 19.081 48.593 1.00 14.79 251 ALA B C 1
ATOM 1376 O O . ALA B 1 55 ? -2.646 18.854 49.022 1.00 14.25 251 ALA B O 1
ATOM 1378 N N . GLY B 1 56 ? -0.459 19.235 49.382 1.00 14.10 252 GLY B N 1
ATOM 1379 C CA . GLY B 1 56 ? -0.588 19.162 50.824 1.00 15.76 252 GLY B CA 1
ATOM 1380 C C . GLY B 1 56 ? -0.627 17.756 51.397 1.00 15.89 252 GLY B C 1
ATOM 1381 O O . GLY B 1 56 ? -0.818 17.589 52.602 1.00 16.19 252 GLY B O 1
ATOM 1382 N N . LYS B 1 57 ? -0.426 16.743 50.560 1.00 14.33 253 LYS B N 1
ATOM 1383 C CA . LYS B 1 57 ? -0.483 15.363 51.035 1.00 15.22 253 LYS B CA 1
ATOM 1384 C C . LYS B 1 57 ? 0.861 14.680 51.305 1.00 14.90 253 LYS B C 1
ATOM 1385 O O . LYS B 1 57 ? 0.990 13.471 51.115 1.00 14.04 253 LYS B O 1
ATOM 1391 N N . SER B 1 58 ? 1.860 15.436 51.749 1.00 14.97 254 SER B N 1
ATOM 1392 C CA . SER B 1 58 ? 3.151 14.826 52.064 1.00 14.46 254 SER B CA 1
ATOM 1393 C C . SER B 1 58 ? 2.912 13.854 53.222 1.00 13.79 254 SER B C 1
ATOM 1394 O O . SER B 1 58 ? 2.049 14.090 54.065 1.00 13.23 254 SER B O 1
ATOM 1397 N N . GLY B 1 59 ? 3.662 12.760 53.262 1.00 14.90 255 GLY B N 1
ATOM 1398 C CA . GLY B 1 59 ? 3.482 11.805 54.341 1.00 14.03 255 GLY B CA 1
ATOM 1399 C C . GLY B 1 59 ? 3.969 10.409 54.003 1.00 15.00 255 GLY B C 1
ATOM 1400 O O . GLY B 1 59 ? 4.688 10.207 53.020 1.00 13.44 255 GLY B O 1
ATOM 1401 N N . LEU B 1 60 ? 3.575 9.441 54.826 1.00 14.15 256 LEU B N 1
ATOM 1402 C CA . LEU B 1 60 ? 3.969 8.051 54.627 1.00 13.99 256 LEU B CA 1
ATOM 1403 C C . LEU B 1 60 ? 2.900 7.322 53.825 1.00 14.06 256 LEU B C 1
ATOM 1404 O O . LEU B 1 60 ? 1.703 7.452 54.098 1.00 15.03 256 LEU B O 1
ATOM 1409 N N . TYR B 1 61 ? 3.342 6.558 52.833 1.00 13.10 257 TYR B N 1
ATOM 1410 C CA . TYR B 1 61 ? 2.430 5.811 51.979 1.00 13.45 257 TYR B CA 1
ATOM 1411 C C . TYR B 1 61 ? 2.773 4.334 51.895 1.00 13.72 257 TYR B C 1
ATOM 1412 O O . TYR B 1 61 ? 3.934 3.964 51.708 1.00 13.16 257 TYR B O 1
ATOM 1421 N N . GLN B 1 62 ? 1.753 3.497 52.047 1.00 14.03 258 GLN B N 1
ATOM 1422 C CA . GLN B 1 62 ? 1.923 2.059 51.940 1.00 14.75 258 GLN B CA 1
ATOM 1423 C C . GLN B 1 62 ? 1.460 1.733 50.529 1.00 14.75 258 GLN B C 1
ATOM 1424 O O . GLN B 1 62 ? 0.327 2.045 50.149 1.00 14.45 258 GLN B O 1
ATOM 1430 N N . ILE B 1 63 ? 2.342 1.112 49.758 1.00 13.78 259 ILE B N 1
ATOM 1431 C CA . ILE B 1 63 ? 2.047 0.794 48.374 1.00 12.57 259 ILE B CA 1
ATOM 1432 C C . ILE B 1 63 ? 2.279 -0.668 48.029 1.00 13.67 259 ILE B C 1
ATOM 1433 O O . ILE B 1 63 ? 3.261 -1.277 48.467 1.00 14.30 259 ILE B O 1
ATOM 1438 N N . THR B 1 64 ? 1.370 -1.222 47.234 1.00 12.62 260 THR B N 1
ATOM 1439 C CA . THR B 1 64 ? 1.484 -2.603 46.793 1.00 13.10 260 TH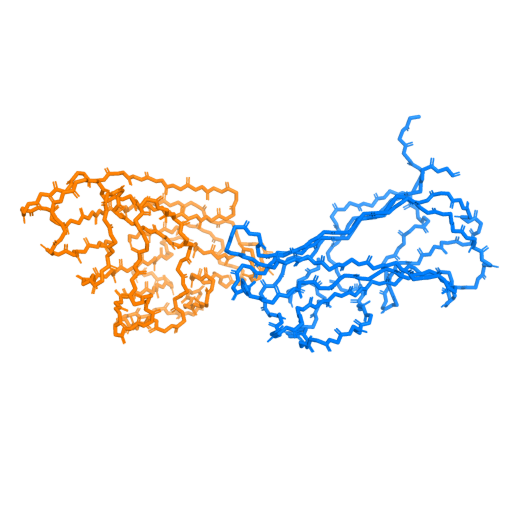R B CA 1
ATOM 1440 C C . THR B 1 64 ? 1.066 -2.743 45.341 1.00 13.88 260 THR B C 1
ATOM 1441 O O . THR B 1 64 ? 0.068 -2.165 44.911 1.00 14.22 260 THR B O 1
ATOM 1453 N N . THR B 1 66 ? 0.778 -5.949 42.489 1.00 11.78 262 THR B N 1
ATOM 1454 C CA . THR B 1 66 ? 0.889 -7.376 42.244 1.00 11.50 262 THR B CA 1
ATOM 1455 C C . THR B 1 66 ? 0.462 -7.709 40.828 1.00 12.62 262 THR B C 1
ATOM 1456 O O . THR B 1 66 ? -0.287 -6.960 40.200 1.00 12.54 262 THR B O 1
ATOM 1460 N N . VAL B 1 67 ? 0.942 -8.841 40.330 1.00 12.47 263 VAL B N 1
ATOM 1461 C CA . VAL B 1 67 ? 0.585 -9.279 38.996 1.00 11.84 263 VAL B CA 1
ATOM 1462 C C . VAL B 1 67 ? 0.517 -10.790 38.905 1.00 12.06 263 VAL B C 1
ATOM 1463 O O . VAL B 1 67 ? 1.291 -11.502 39.547 1.00 11.98 263 VAL B O 1
ATOM 1467 N N . LYS B 1 68 ? -0.444 -11.257 38.118 1.00 11.41 264 LYS B N 1
ATOM 1468 C CA . LYS B 1 68 ? -0.619 -12.666 37.830 1.00 11.91 264 LYS B CA 1
ATOM 1469 C C . LYS B 1 68 ? -0.836 -12.705 36.320 1.00 13.08 264 LYS B C 1
ATOM 1470 O O . LYS B 1 68 ? -1.632 -11.940 35.780 1.00 13.49 264 LYS B O 1
ATOM 1476 N N . ASN B 1 69 ? -0.091 -13.565 35.642 1.00 13.63 265 ASN B N 1
ATOM 1477 C CA . ASN B 1 69 ? -0.218 -13.751 34.200 1.00 12.89 265 ASN B CA 1
ATOM 1478 C C . ASN B 1 69 ? 0.150 -15.217 34.074 1.00 13.18 265 ASN B C 1
ATOM 1479 O O . ASN B 1 69 ? 1.254 -15.579 33.656 1.00 13.62 265 ASN B O 1
ATOM 1484 N N . ASN B 1 70 ? -0.804 -16.049 34.478 1.00 12.26 266 ASN B N 1
ATOM 1485 C CA . ASN B 1 70 ? -0.650 -17.492 34.519 1.00 12.57 266 ASN B CA 1
ATOM 1486 C C . ASN B 1 70 ? -0.108 -18.195 33.289 1.00 13.36 266 ASN B C 1
ATOM 1487 O O . ASN B 1 70 ? 0.389 -19.310 33.402 1.00 13.31 266 ASN B O 1
ATOM 1492 N N . THR B 1 71 ? -0.187 -17.559 32.128 1.00 12.93 267 THR B N 1
ATOM 1493 C CA . THR B 1 71 ? 0.322 -18.174 30.911 1.00 13.95 267 THR B CA 1
ATOM 1494 C C . THR B 1 71 ? 1.810 -17.904 30.684 1.00 14.26 267 THR B C 1
ATOM 1495 O O . THR B 1 71 ? 2.394 -18.389 29.714 1.00 15.85 267 THR B O 1
ATOM 1499 N N . VAL B 1 72 ? 2.419 -17.121 31.571 1.00 12.49 268 VAL B N 1
ATOM 1500 C CA . VAL B 1 72 ? 3.851 -16.835 31.480 1.00 13.31 268 VAL B CA 1
ATOM 1501 C C . VAL B 1 72 ? 4.460 -17.325 32.789 1.00 14.14 268 VAL B C 1
ATOM 1502 O O . VAL B 1 72 ? 4.353 -16.674 33.833 1.00 12.83 268 VAL B O 1
ATOM 1506 N N . THR B 1 73 ? 5.104 -18.484 32.716 1.00 13.39 269 THR B N 1
ATOM 1507 C CA . THR B 1 73 ? 5.680 -19.127 33.887 1.00 13.70 269 THR B CA 1
ATOM 1508 C C . THR B 1 73 ? 7.195 -19.255 33.858 1.00 14.04 269 THR B C 1
ATOM 1509 O O . THR B 1 73 ? 7.766 -20.011 34.640 1.00 13.75 269 THR B O 1
ATOM 1513 N N . THR B 1 74 ? 7.842 -18.526 32.960 1.00 14.83 270 THR B N 1
ATOM 1514 C CA . THR B 1 74 ? 9.293 -18.576 32.854 1.00 16.33 270 THR B CA 1
ATOM 1515 C C . THR B 1 74 ? 9.880 -17.183 33.052 1.00 14.84 270 THR B C 1
ATOM 1516 O O . THR B 1 74 ? 9.161 -16.186 33.027 1.00 13.66 270 THR B O 1
ATOM 1520 N N . GLY B 1 75 ? 11.190 -17.126 33.253 1.00 15.39 271 GLY B N 1
ATOM 1521 C CA . GLY B 1 75 ? 11.850 -15.850 33.449 1.00 15.58 271 GLY B CA 1
ATOM 1522 C C . GLY B 1 75 ? 11.545 -15.233 34.801 1.00 14.47 271 GLY B C 1
ATOM 1523 O O . GLY B 1 75 ? 11.146 -15.922 35.743 1.00 13.77 271 GLY B O 1
ATOM 1524 N N . ASN B 1 76 ? 11.739 -13.923 34.895 1.00 13.77 272 ASN B N 1
ATOM 1525 C CA . ASN B 1 76 ? 11.494 -13.198 36.135 1.00 13.12 272 ASN B CA 1
ATOM 1526 C C . ASN B 1 76 ? 10.560 -12.028 35.904 1.00 12.51 272 ASN B C 1
ATOM 1527 O O . ASN B 1 76 ? 10.695 -11.302 34.919 1.00 13.21 272 ASN B O 1
ATOM 1532 N N . TYR B 1 77 ? 9.605 -11.853 36.805 1.00 11.56 273 TYR B N 1
ATOM 1533 C CA . TYR B 1 77 ? 8.714 -10.714 36.707 1.00 11.66 273 TYR B CA 1
ATOM 1534 C C . TYR B 1 77 ? 9.470 -9.579 37.375 1.00 12.17 273 TYR B C 1
ATOM 1535 O O . TYR B 1 77 ? 9.960 -9.731 38.497 1.00 13.47 273 TYR B O 1
ATOM 1544 N N . LEU B 1 78 ? 9.589 -8.458 36.674 1.00 12.29 274 LEU B N 1
ATOM 1545 C CA . LEU B 1 78 ? 10.295 -7.294 37.196 1.00 10.79 274 LEU B CA 1
ATOM 1546 C C . LEU B 1 78 ? 9.276 -6.222 37.557 1.00 10.65 274 LEU B C 1
ATOM 1547 O O . LEU B 1 78 ? 8.435 -5.860 36.736 1.00 8.80 274 LEU B O 1
ATOM 1552 N N . LEU B 1 79 ? 9.348 -5.718 38.786 1.00 10.39 275 LEU B N 1
ATOM 1553 C CA . LEU B 1 79 ? 8.411 -4.690 39.224 1.00 11.50 275 LEU B CA 1
ATOM 1554 C C . LEU B 1 79 ? 9.127 -3.435 39.694 1.00 12.12 275 LEU B C 1
ATOM 1555 O O . LEU B 1 79 ? 10.174 -3.507 40.340 1.00 11.65 275 LEU B O 1
ATOM 1560 N N . ARG B 1 80 ? 8.550 -2.282 39.372 1.00 11.89 276 ARG B N 1
ATOM 1561 C CA . ARG B 1 80 ? 9.146 -1.014 39.753 1.00 12.97 276 ARG B CA 1
ATOM 1562 C C . ARG B 1 80 ? 8.128 0.059 40.099 1.00 13.21 276 ARG B C 1
ATOM 1563 O O . ARG B 1 80 ? 7.114 0.225 39.414 1.00 12.22 276 ARG B O 1
ATOM 1571 N N . VAL B 1 81 ? 8.419 0.785 41.172 1.00 13.08 277 VAL B N 1
ATOM 1572 C CA . VAL B 1 81 ? 7.579 1.884 41.626 1.00 12.70 277 VAL B CA 1
ATOM 1573 C C . VAL B 1 81 ? 8.502 3.082 41.751 1.00 13.28 277 VAL B C 1
ATOM 1574 O O . VAL B 1 81 ? 9.612 2.962 42.269 1.00 12.31 277 VAL B O 1
ATOM 1578 N N . LYS B 1 82 ? 8.054 4.234 41.266 1.00 12.51 278 LYS B N 1
ATOM 1579 C CA . LYS B 1 82 ? 8.867 5.434 41.354 1.00 12.58 278 LYS B CA 1
ATOM 1580 C C . LYS B 1 82 ? 8.088 6.598 41.930 1.00 12.20 278 LYS B C 1
ATOM 1581 O O . LYS B 1 82 ? 6.866 6.676 41.803 1.00 10.50 278 LYS B O 1
ATOM 1587 N N . TYR B 1 83 ? 8.814 7.494 42.585 1.00 13.65 279 TYR B N 1
ATOM 1588 C CA . TYR B 1 83 ? 8.228 8.707 43.125 1.00 13.27 279 TYR B CA 1
ATOM 1589 C C . TYR B 1 83 ? 9.364 9.710 43.210 1.00 14.02 279 TYR B C 1
ATOM 1590 O O . TYR B 1 83 ? 10.327 9.505 43.949 1.00 11.73 279 TYR B O 1
ATOM 1599 N N . GLY B 1 84 ? 9.260 10.788 42.443 1.00 13.84 280 GLY B N 1
ATOM 1600 C CA . GLY B 1 84 ? 10.318 11.777 42.460 1.00 15.33 280 GLY B CA 1
ATOM 1601 C C . GLY B 1 84 ? 11.611 11.133 42.000 1.00 15.76 280 GLY B C 1
ATOM 1602 O O . GLY B 1 84 ? 11.607 10.315 41.084 1.00 14.20 280 GLY B O 1
ATOM 1603 N N . SER B 1 85 ? 12.719 11.481 42.644 1.00 16.28 281 SER B N 1
ATOM 1604 C CA . SER B 1 85 ? 14.013 10.930 42.262 1.00 17.40 281 SER B CA 1
ATOM 1605 C C . SER B 1 85 ? 14.219 9.490 42.729 1.00 17.65 281 SER B C 1
ATOM 1606 O O . SER B 1 85 ? 15.226 8.866 42.394 1.00 19.06 281 SER B O 1
ATOM 1609 N N . SER B 1 86 ? 13.273 8.959 43.496 1.00 16.87 282 SER B N 1
ATOM 1610 C CA . SER B 1 86 ? 13.401 7.593 44.008 1.00 16.40 282 SER B CA 1
ATOM 1611 C C . SER B 1 86 ? 12.714 6.523 43.168 1.00 15.42 282 SER B C 1
ATOM 1612 O O . SER B 1 86 ? 11.651 6.748 42.598 1.00 13.33 282 SER B O 1
ATOM 1615 N N . ASP B 1 87 ? 13.334 5.349 43.095 1.00 15.39 283 ASP B N 1
ATOM 1616 C CA . ASP B 1 87 ? 12.733 4.229 42.388 1.00 16.10 283 ASP B CA 1
ATOM 1617 C C . ASP B 1 87 ? 12.979 2.985 43.239 1.00 14.92 283 ASP B C 1
ATOM 1618 O O . ASP B 1 87 ? 14.027 2.850 43.877 1.00 13.89 283 ASP B O 1
ATOM 1623 N N . PHE B 1 88 ? 11.999 2.091 43.269 1.00 13.41 284 PHE B N 1
ATOM 1624 C CA . PHE B 1 88 ? 12.107 0.876 44.065 1.00 13.61 284 PHE B CA 1
ATOM 1625 C C . PHE B 1 88 ? 11.805 -0.316 43.176 1.00 14.29 284 PHE B C 1
ATOM 1626 O O . PHE B 1 88 ? 10.828 -0.308 42.423 1.00 12.97 284 PHE B O 1
ATOM 1634 N N . VAL B 1 89 ? 12.634 -1.349 43.271 1.00 12.48 285 VAL B N 1
ATOM 1635 C CA . VAL B 1 89 ? 12.448 -2.508 42.416 1.00 12.88 285 VAL B CA 1
ATOM 1636 C C . VAL B 1 89 ? 12.555 -3.857 43.097 1.00 13.49 285 VAL B C 1
ATOM 1637 O O . VAL B 1 89 ? 13.039 -3.978 44.224 1.00 11.51 285 VAL B O 1
ATOM 1641 N N . VAL B 1 90 ? 12.101 -4.872 42.373 1.00 13.03 286 VAL B N 1
ATOM 1642 C CA . VAL B 1 90 ? 12.174 -6.246 42.830 1.00 13.36 286 VAL B CA 1
ATOM 1643 C C . VAL B 1 90 ? 11.983 -7.156 41.619 1.00 13.07 286 VAL B C 1
ATOM 1644 O O . VAL B 1 90 ? 11.284 -6.801 40.666 1.00 12.42 286 VAL B O 1
ATOM 1648 N N . ALA B 1 91 ? 12.631 -8.314 41.652 1.00 11.93 287 ALA B N 1
ATOM 1649 C CA . ALA B 1 91 ? 12.515 -9.299 40.586 1.00 11.85 287 ALA B CA 1
ATOM 1650 C C . ALA B 1 91 ? 11.945 -10.552 41.248 1.00 12.26 287 ALA B C 1
ATOM 1651 O O . ALA B 1 91 ? 12.397 -10.944 42.322 1.00 10.66 287 ALA B O 1
ATOM 1653 N N . CYS B 1 92 ? 10.952 -11.171 40.616 1.00 12.06 288 CYS B N 1
ATOM 1654 C CA . CYS B 1 92 ? 10.320 -12.361 41.175 1.00 13.10 288 CYS B CA 1
ATOM 1655 C C . CYS B 1 92 ? 10.338 -13.520 40.184 1.00 13.13 288 CYS B C 1
ATOM 1656 O O . CYS B 1 92 ? 9.659 -13.479 39.159 1.00 12.88 288 CYS B O 1
ATOM 1659 N N . PRO B 1 93 ? 11.120 -14.571 40.478 1.00 12.77 289 PRO B N 1
ATOM 1660 C CA . PRO B 1 93 ? 11.208 -15.735 39.593 1.00 12.00 289 PRO B CA 1
ATOM 1661 C C . PRO B 1 93 ? 9.844 -16.359 39.315 1.00 12.96 289 PRO B C 1
ATOM 1662 O O . PRO B 1 93 ? 9.093 -16.679 40.237 1.00 12.18 289 PRO B O 1
ATOM 1666 N N . ALA B 1 94 ? 9.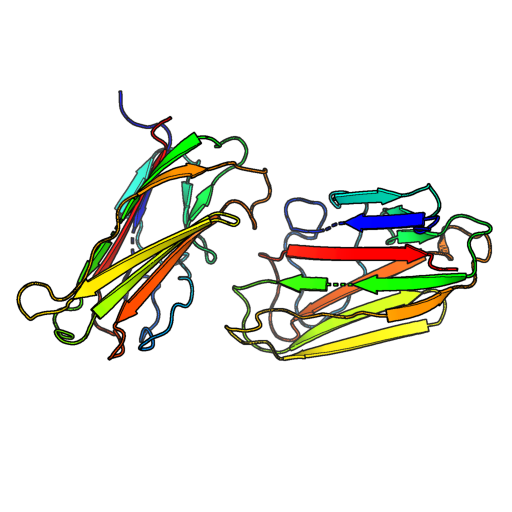532 -16.530 38.037 1.00 12.75 290 ALA B N 1
ATOM 1667 C CA . ALA B 1 94 ? 8.263 -17.114 37.645 1.00 13.69 290 ALA B CA 1
ATOM 1668 C C . ALA B 1 94 ? 8.304 -18.636 37.693 1.00 13.59 290 ALA B C 1
ATOM 1669 O O . ALA B 1 94 ? 9.369 -19.250 37.643 1.00 13.95 290 ALA B O 1
ATOM 1671 N N . SER B 1 95 ? 7.124 -19.231 37.805 1.00 12.94 291 SER B N 1
ATOM 1672 C CA . SER B 1 95 ? 6.969 -20.678 37.815 1.00 14.55 291 SER B CA 1
ATOM 1673 C C . SER B 1 95 ? 5.483 -20.891 37.639 1.00 15.83 291 SER B C 1
ATOM 1674 O O . SER B 1 95 ? 4.702 -19.939 37.706 1.00 14.33 291 SER B O 1
ATOM 1677 N N . SER B 1 96 ? 5.087 -22.132 37.405 1.00 16.30 292 SER B N 1
ATOM 1678 C CA . SER B 1 96 ? 3.683 -22.433 37.228 1.00 17.11 292 SER B CA 1
ATOM 1679 C C . SER B 1 96 ? 2.923 -22.116 38.516 1.00 15.91 292 SER B C 1
ATOM 1680 O O . SER B 1 96 ? 1.775 -21.670 38.476 1.00 15.80 292 SER B O 1
ATOM 1683 N N . LEU B 1 97 ? 3.579 -22.329 39.654 1.00 12.47 293 LEU B N 1
ATOM 1684 C CA . LEU B 1 97 ? 2.973 -22.070 40.960 1.00 13.68 293 LEU B CA 1
ATOM 1685 C C . LEU B 1 97 ? 2.988 -20.590 41.337 1.00 12.97 293 LEU B C 1
ATOM 1686 O O . LEU B 1 97 ? 2.156 -20.132 42.119 1.00 12.15 293 LEU B O 1
ATOM 1691 N N . THR B 1 98 ? 3.944 -19.850 40.791 1.00 12.21 294 THR B N 1
ATOM 1692 C CA . THR B 1 98 ? 4.050 -18.427 41.073 1.00 11.92 294 THR B CA 1
ATOM 1693 C C . THR B 1 98 ? 4.232 -17.683 39.759 1.00 13.04 294 THR B C 1
ATOM 1694 O O . THR B 1 98 ? 5.310 -17.166 39.466 1.00 13.96 294 THR B O 1
ATOM 1698 N N . ALA B 1 99 ? 3.159 -17.641 38.976 1.00 10.73 295 ALA B N 1
ATOM 1699 C CA . ALA B 1 99 ? 3.159 -16.984 37.677 1.00 12.81 295 ALA B CA 1
ATOM 1700 C C . ALA B 1 99 ? 2.928 -15.482 37.807 1.00 10.75 295 ALA B C 1
ATOM 1701 O O . ALA B 1 99 ? 1.959 -14.942 37.277 1.00 10.35 295 ALA B O 1
ATOM 1703 N N . GLY B 1 100 ? 3.829 -14.811 38.514 1.00 11.37 296 GLY B N 1
ATOM 1704 C CA . GLY B 1 100 ? 3.696 -13.380 38.700 1.00 9.21 296 GLY B CA 1
ATOM 1705 C C . GLY B 1 100 ? 4.674 -12.870 39.735 1.00 10.49 296 GLY B C 1
ATOM 1706 O O . GLY B 1 100 ? 5.698 -13.499 39.997 1.00 9.03 296 GLY B O 1
ATOM 1707 N N . GLY B 1 101 ? 4.358 -11.730 40.334 1.00 11.07 297 GLY B N 1
ATOM 1708 C CA . GLY B 1 101 ? 5.248 -11.169 41.327 1.00 12.53 297 GLY B CA 1
ATOM 1709 C C . GLY B 1 101 ? 4.545 -10.185 42.232 1.00 11.77 297 GLY B C 1
ATOM 1710 O O . GLY B 1 101 ? 3.362 -9.888 42.051 1.00 11.42 297 GLY B O 1
ATOM 1711 N N . THR B 1 102 ? 5.288 -9.661 43.198 1.00 12.61 298 THR B N 1
ATOM 1712 C CA . THR B 1 102 ? 4.733 -8.726 44.159 1.00 12.20 298 THR B CA 1
ATOM 1713 C C . THR B 1 102 ? 5.770 -7.728 44.648 1.00 13.27 298 THR B C 1
ATOM 1714 O O . THR B 1 102 ? 6.928 -8.082 44.853 1.00 13.91 298 THR B O 1
ATOM 1718 N N . ILE B 1 103 ? 5.356 -6.476 44.811 1.00 13.36 299 ILE B N 1
ATOM 1719 C CA . ILE B 1 103 ? 6.238 -5.461 45.367 1.00 12.01 299 ILE B CA 1
ATOM 1720 C C . ILE B 1 103 ? 5.393 -4.629 46.324 1.00 13.11 299 ILE B C 1
ATOM 1721 O O . ILE B 1 103 ? 4.315 -4.152 45.961 1.00 12.28 299 ILE B O 1
ATOM 1726 N N . SER B 1 104 ? 5.860 -4.498 47.561 1.00 11.77 300 SER B N 1
ATOM 1727 C CA . SER B 1 104 ? 5.148 -3.721 48.568 1.00 12.88 300 SER B CA 1
ATOM 1728 C C . SER B 1 104 ? 6.131 -2.783 49.233 1.00 13.38 300 SER B C 1
ATOM 1729 O O . SER B 1 104 ? 7.261 -3.169 49.538 1.00 13.07 300 SER B O 1
ATOM 1732 N N . LEU B 1 105 ? 5.683 -1.557 49.479 1.00 13.37 301 LEU B N 1
ATOM 1733 C CA . LEU B 1 105 ? 6.552 -0.539 50.044 1.00 12.82 301 LEU B CA 1
ATOM 1734 C C . LEU B 1 105 ? 5.871 0.444 50.983 1.00 13.54 301 LEU B C 1
ATOM 1735 O O . LEU B 1 105 ? 4.716 0.815 50.788 1.00 13.30 301 LEU B O 1
ATOM 1740 N N . LEU B 1 106 ? 6.611 0.861 52.002 1.00 13.43 302 LEU B N 1
ATOM 1741 C CA . LEU B 1 106 ? 6.154 1.885 52.930 1.00 13.01 302 LEU B CA 1
ATOM 1742 C C . LEU B 1 106 ? 7.232 2.932 52.705 1.00 13.28 302 LEU B C 1
ATOM 1743 O O . LEU B 1 106 ? 8.393 2.706 53.044 1.00 12.32 302 LEU B O 1
ATOM 1748 N N . ILE B 1 107 ? 6.855 4.061 52.115 1.00 13.25 303 ILE B N 1
ATOM 1749 C CA . ILE B 1 107 ? 7.813 5.116 51.820 1.00 12.12 303 ILE B CA 1
ATOM 1750 C C . ILE B 1 107 ? 7.288 6.489 52.204 1.00 12.67 303 ILE B C 1
ATOM 1751 O O . ILE B 1 107 ? 6.082 6.681 52.386 1.00 11.45 303 ILE B O 1
ATOM 1756 N N . TYR B 1 108 ? 8.203 7.442 52.331 1.00 12.40 304 TYR B N 1
ATOM 1757 C CA . TYR B 1 108 ? 7.817 8.806 52.643 1.00 13.10 304 TYR B CA 1
ATOM 1758 C C . TYR B 1 108 ? 7.751 9.553 51.316 1.00 14.81 304 TYR B C 1
ATOM 1759 O O . TYR B 1 108 ? 8.673 9.465 50.499 1.00 14.60 304 TYR B O 1
ATOM 1768 N N . CYS B 1 109 ? 6.664 10.281 51.099 1.00 14.13 305 CYS B N 1
ATOM 1769 C CA . CYS B 1 109 ? 6.507 11.037 49.866 1.00 14.18 305 CYS B CA 1
ATOM 1770 C C . CYS B 1 109 ? 6.405 12.522 50.152 1.00 14.37 305 CYS B C 1
ATOM 1771 O O . CYS B 1 109 ? 5.555 12.955 50.931 1.00 12.58 305 CYS B O 1
ATOM 1774 N N . ASN B 1 110 ? 7.279 13.300 49.529 1.00 14.16 306 ASN B N 1
ATOM 1775 C CA . ASN B 1 110 ? 7.225 14.741 49.687 1.00 15.61 306 ASN B CA 1
ATOM 1776 C C . ASN B 1 110 ? 6.378 15.230 48.522 1.00 15.56 306 ASN B C 1
ATOM 1777 O O . ASN B 1 110 ? 6.653 14.899 47.369 1.00 15.82 306 ASN B O 1
ATOM 1782 N N . VAL B 1 111 ? 5.331 15.989 48.824 1.00 14.36 307 VAL B N 1
ATOM 1783 C CA . VAL B 1 111 ? 4.464 16.517 47.785 1.00 14.60 307 VAL B CA 1
ATOM 1784 C C . VAL B 1 111 ? 4.812 17.987 47.585 1.00 16.03 307 VAL B C 1
AT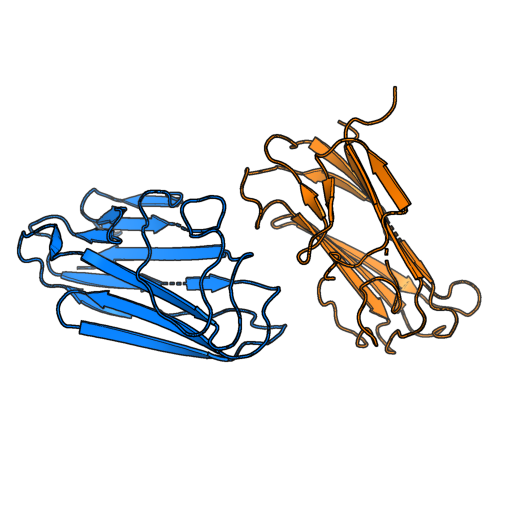OM 1785 O O . VAL B 1 111 ? 4.620 18.808 48.479 1.00 17.10 307 VAL B O 1
ATOM 1789 N N . LEU B 1 112 ? 5.333 18.300 46.406 1.00 16.22 308 LEU B N 1
ATOM 1790 C CA . LEU B 1 112 ? 5.748 19.653 46.064 1.00 16.74 308 LEU B CA 1
ATOM 1791 C C . LEU B 1 112 ? 4.606 20.582 45.690 1.00 17.34 308 LEU B C 1
ATOM 1792 O O . LEU B 1 112 ? 4.751 21.802 45.754 1.00 17.17 308 LEU B O 1
ATOM 1797 N N . GLY B 1 113 ? 3.473 20.012 45.298 1.00 16.06 309 GLY B N 1
ATOM 1798 C CA . GLY B 1 113 ? 2.356 20.840 44.883 1.00 16.28 309 GLY B CA 1
ATOM 1799 C C . GLY B 1 113 ? 2.454 21.081 43.381 1.00 16.51 309 GLY B C 1
ATOM 1800 O O . GLY B 1 113 ? 1.928 22.064 42.857 1.00 15.19 309 GLY B O 1
ATOM 1801 N N . VAL B 1 114 ? 3.157 20.180 42.697 1.00 14.27 310 VAL B N 1
ATOM 1802 C CA . VAL B 1 114 ? 3.332 20.242 41.248 1.00 14.30 310 VAL B CA 1
ATOM 1803 C C . VAL B 1 114 ? 2.801 18.898 40.763 1.00 14.25 310 VAL B C 1
ATOM 1804 O O . VAL B 1 114 ? 3.476 17.872 40.877 1.00 12.85 310 VAL B O 1
ATOM 1808 N N . VAL B 1 115 ? 1.584 18.913 40.230 1.00 14.52 311 VAL B N 1
ATOM 1809 C CA . VAL B 1 115 ? 0.920 17.686 39.796 1.00 15.72 311 VAL B CA 1
ATOM 1810 C C . VAL B 1 115 ? 1.752 16.721 38.966 1.00 15.40 311 VAL B C 1
ATOM 1811 O O . VAL B 1 115 ? 1.770 15.520 39.246 1.00 15.40 311 VAL B O 1
ATOM 1815 N N . SER B 1 116 ? 2.448 17.230 37.956 1.00 14.29 312 SER B N 1
ATOM 1816 C CA . SER B 1 116 ? 3.243 16.360 37.104 1.00 15.04 312 SER B CA 1
ATOM 1817 C C . SER B 1 116 ? 4.443 15.738 37.813 1.00 14.05 312 SER B C 1
ATOM 1818 O O . SER B 1 116 ? 5.020 14.778 37.322 1.00 13.00 312 SER B O 1
ATOM 1821 N N . LEU B 1 117 ? 4.806 16.280 38.972 1.00 13.99 313 LEU B N 1
ATOM 1822 C CA . LEU B 1 117 ? 5.935 15.757 39.739 1.00 13.81 313 LEU B CA 1
ATOM 1823 C C . LEU B 1 117 ? 5.494 14.867 40.904 1.00 13.54 313 LEU B C 1
ATOM 1824 O O . LEU B 1 117 ? 6.171 13.887 41.234 1.00 13.97 313 LEU B O 1
ATOM 1829 N N . ASP B 1 118 ? 4.365 15.210 41.520 1.00 13.04 314 ASP B N 1
ATOM 1830 C CA . ASP B 1 118 ? 3.841 14.455 42.657 1.00 13.40 314 ASP B CA 1
ATOM 1831 C C . ASP B 1 118 ? 2.988 13.281 42.201 1.00 12.79 314 ASP B C 1
ATOM 1832 O O . ASP B 1 118 ? 1.773 13.260 42.403 1.00 12.36 314 ASP B O 1
ATOM 1837 N N . VAL B 1 119 ? 3.632 12.295 41.591 1.00 13.29 315 VAL B N 1
ATOM 1838 C CA . VAL B 1 119 ? 2.911 11.137 41.099 1.00 13.83 315 VAL B CA 1
ATOM 1839 C C . VAL B 1 119 ? 3.673 9.835 41.300 1.00 13.94 315 VAL B C 1
ATOM 1840 O O . VAL B 1 119 ? 4.874 9.753 41.053 1.00 12.52 315 VAL B O 1
ATOM 1844 N N . LEU B 1 120 ? 2.961 8.823 41.783 1.00 14.04 316 LEU B N 1
ATOM 1845 C CA . LEU B 1 120 ? 3.542 7.504 41.982 1.00 13.72 316 LEU B CA 1
ATOM 1846 C C . LEU B 1 120 ? 3.458 6.826 40.621 1.00 13.71 316 LEU B C 1
ATOM 1847 O O . LEU B 1 120 ? 2.369 6.705 40.057 1.00 13.37 316 LEU B O 1
ATOM 1852 N N . LYS B 1 121 ? 4.601 6.403 40.088 1.00 12.30 317 LYS B N 1
ATOM 1853 C CA . LYS B 1 121 ? 4.635 5.743 38.787 1.00 13.19 317 LYS B CA 1
ATOM 1854 C C . LYS B 1 121 ? 4.856 4.243 38.957 1.00 13.15 317 LYS B C 1
ATOM 1855 O O . LYS B 1 121 ? 5.672 3.815 39.776 1.00 11.78 317 LYS B O 1
ATOM 1861 N N . PHE B 1 122 ? 4.130 3.453 38.173 1.00 12.79 318 PHE B N 1
ATOM 1862 C CA . PHE B 1 122 ? 4.210 1.998 38.255 1.00 12.80 318 PHE B CA 1
ATOM 1863 C C . PHE B 1 122 ? 4.540 1.332 36.929 1.00 13.09 318 PHE B C 1
ATOM 1864 O O . PHE B 1 122 ? 4.127 1.797 35.860 1.00 15.06 318 PHE B O 1
ATOM 1872 N N . SER B 1 123 ? 5.270 0.226 37.011 1.00 11.83 319 SER B N 1
ATOM 1873 C CA . SER B 1 123 ? 5.626 -0.538 35.827 1.00 11.50 319 SER B CA 1
ATOM 1874 C C . SER B 1 123 ? 6.114 -1.922 36.212 1.00 12.06 319 SER B C 1
ATOM 1875 O O . SER B 1 123 ? 6.654 -2.131 37.305 1.00 10.75 319 SER B O 1
ATOM 1878 N N . LEU B 1 124 ? 5.905 -2.867 35.305 1.00 11.31 320 LEU B N 1
ATOM 1879 C CA . LEU B 1 124 ? 6.347 -4.239 35.501 1.00 11.02 320 LEU B CA 1
ATOM 1880 C C . LEU B 1 124 ? 6.384 -4.936 34.150 1.00 11.04 320 LEU B C 1
ATOM 1881 O O . LEU B 1 124 ? 5.839 -4.435 33.164 1.00 11.24 320 LEU B O 1
ATOM 1886 N N . CYS B 1 125 ? 7.037 -6.089 34.110 1.00 10.88 321 CYS B N 1
ATOM 1887 C CA . CYS B 1 125 ? 7.146 -6.876 32.893 1.00 11.97 321 CYS B CA 1
ATOM 1888 C C . CYS B 1 125 ? 7.717 -8.213 33.297 1.00 11.72 321 CYS B C 1
ATOM 1889 O O . CYS B 1 125 ? 7.924 -8.477 34.480 1.00 11.17 321 CYS B O 1
ATOM 1892 N N . ASN B 1 126 ? 7.941 -9.060 32.305 1.00 10.37 322 ASN B N 1
ATOM 1893 C CA . ASN B 1 126 ? 8.583 -10.338 32.530 1.00 12.19 322 ASN B CA 1
ATOM 1894 C C . ASN B 1 126 ? 9.829 -10.132 31.677 1.00 12.89 322 ASN B C 1
ATOM 1895 O O . ASN B 1 126 ? 9.734 -9.574 30.580 1.00 12.86 322 ASN B O 1
ATOM 1900 N N . ASP B 1 127 ? 10.989 -10.562 32.161 1.00 12.92 323 ASP B N 1
ATOM 1901 C CA . ASP B 1 127 ? 12.214 -10.338 31.410 1.00 13.26 323 ASP B CA 1
ATOM 1902 C C . ASP B 1 127 ? 12.410 -11.221 30.187 1.00 13.38 323 ASP B C 1
ATOM 1903 O O . ASP B 1 127 ? 13.348 -11.011 29.421 1.00 11.95 323 ASP B O 1
ATOM 1908 N N . GLY B 1 128 ? 11.521 -12.189 29.985 1.00 13.71 324 GLY B N 1
ATOM 1909 C CA . GLY B 1 128 ? 11.669 -13.074 28.841 1.00 13.79 324 GLY B CA 1
ATOM 1910 C C . GLY B 1 128 ? 10.462 -13.230 27.931 1.00 13.61 324 GLY B C 1
ATOM 1911 O O . GLY B 1 128 ? 10.542 -13.924 26.920 1.00 14.19 324 GLY B O 1
ATOM 1912 N N . ALA B 1 129 ? 9.343 -12.599 28.271 1.00 13.21 325 ALA B N 1
ATOM 1913 C CA . ALA B 1 129 ? 8.151 -12.716 27.438 1.00 13.39 325 ALA B CA 1
ATOM 1914 C C . ALA B 1 129 ? 7.177 -11.573 27.657 1.00 13.83 325 ALA B C 1
ATOM 1915 O O . ALA B 1 129 ? 7.154 -10.959 28.723 1.00 14.45 325 ALA B O 1
ATOM 1917 N N . ALA B 1 130 ? 6.366 -11.298 26.641 1.00 14.64 326 ALA B N 1
ATOM 1918 C CA . ALA B 1 130 ? 5.372 -10.237 26.731 1.00 15.06 326 ALA B CA 1
ATOM 1919 C C . ALA B 1 130 ? 4.214 -10.723 27.592 1.00 14.97 326 ALA B C 1
ATOM 1920 O O . ALA B 1 130 ? 3.996 -11.926 27.720 1.00 15.27 326 ALA B O 1
ATOM 1922 N N . LEU B 1 131 ? 3.479 -9.790 28.189 1.00 14.28 327 LEU B N 1
ATOM 1923 C CA . LEU B 1 131 ? 2.330 -10.141 29.019 1.00 13.99 327 LEU B CA 1
ATOM 1924 C C . LEU B 1 131 ? 1.061 -9.623 28.346 1.00 13.67 327 LEU B C 1
ATOM 1925 O O . LEU B 1 131 ? 0.944 -8.429 28.076 1.00 13.76 327 LEU B O 1
ATOM 1930 N N . SER B 1 132 ? 0.123 -10.521 28.065 1.00 12.28 328 SER B N 1
ATOM 1931 C CA . SER B 1 132 ? -1.132 -10.133 27.429 1.00 13.64 328 SER B CA 1
ATOM 1932 C C . SER B 1 132 ? -2.312 -10.849 28.080 1.00 14.42 328 SER B C 1
ATOM 1933 O O . SER B 1 132 ? -3.399 -10.919 27.511 1.00 14.48 328 SER B O 1
ATOM 1936 N N . ASN B 1 133 ? -2.090 -11.371 29.282 1.00 13.61 329 ASN B N 1
ATOM 1937 C CA . ASN B 1 133 ? -3.129 -12.086 30.021 1.00 14.61 329 ASN B CA 1
ATOM 1938 C C . ASN B 1 133 ? -2.849 -11.847 31.497 1.00 14.02 329 ASN B C 1
ATOM 1939 O O . ASN B 1 133 ? -2.760 -12.779 32.291 1.00 13.80 329 ASN B O 1
ATOM 1944 N N . TYR B 1 134 ? -2.733 -10.575 31.855 1.00 14.65 330 TYR B N 1
ATOM 1945 C CA . TYR B 1 134 ? -2.397 -10.186 33.216 1.00 14.58 330 TYR B CA 1
ATOM 1946 C C . TYR B 1 134 ? -3.493 -9.518 34.033 1.00 14.51 330 TYR B C 1
ATOM 1947 O O . TYR B 1 134 ? -4.387 -8.869 33.501 1.00 13.73 330 TYR B O 1
ATOM 1956 N N . ILE B 1 135 ? -3.410 -9.705 35.343 1.00 12.98 331 ILE B N 1
ATOM 1957 C CA . ILE B 1 135 ? -4.323 -9.059 36.270 1.00 13.40 331 ILE B CA 1
ATOM 1958 C C . ILE B 1 135 ? -3.368 -8.361 37.223 1.00 13.68 331 ILE B C 1
ATOM 1959 O O . ILE B 1 135 ? -2.649 -9.008 37.988 1.00 14.42 331 ILE B O 1
ATOM 1964 N N . ILE B 1 136 ? -3.335 -7.039 37.138 1.00 14.11 332 ILE B N 1
ATOM 1965 C CA . ILE B 1 136 ? -2.462 -6.248 37.981 1.00 13.54 332 ILE B CA 1
ATOM 1966 C C . ILE B 1 136 ? -3.310 -5.455 38.960 1.00 14.65 332 ILE B C 1
ATOM 1967 O O . ILE B 1 136 ? -4.313 -4.841 38.580 1.00 13.62 332 ILE B O 1
ATOM 1972 N N . ASN B 1 137 ? -2.918 -5.501 40.225 1.00 13.90 333 ASN B N 1
ATOM 1973 C CA . ASN B 1 137 ? -3.612 -4.766 41.264 1.00 13.21 333 ASN B CA 1
ATOM 1974 C C . ASN B 1 137 ? -2.626 -3.782 41.859 1.00 13.33 333 ASN B C 1
ATOM 1975 O O . ASN B 1 137 ? -1.491 -4.143 42.181 1.00 14.17 333 ASN B O 1
ATOM 1980 N N . ILE B 1 138 ? -3.059 -2.534 41.985 1.00 12.82 334 ILE B N 1
ATOM 1981 C CA . ILE B 1 138 ? -2.221 -1.482 42.537 1.00 12.20 334 ILE B CA 1
ATOM 1982 C C . ILE B 1 138 ? -3.006 -0.771 43.626 1.00 12.16 334 ILE B C 1
ATOM 1983 O O . ILE B 1 138 ? -4.099 -0.271 43.382 1.00 12.54 334 ILE B O 1
ATOM 1988 N N . THR B 1 139 ? -2.448 -0.739 44.828 1.00 12.31 335 THR B N 1
ATOM 1989 C CA . THR B 1 139 ? -3.110 -0.090 45.949 1.00 13.93 335 THR B CA 1
ATOM 1990 C C . THR B 1 139 ? -2.132 0.796 46.703 1.00 14.88 335 THR B C 1
ATOM 1991 O O . THR B 1 139 ? -0.992 0.406 46.959 1.00 15.19 335 THR B O 1
ATOM 1995 N N . ALA B 1 140 ? -2.582 1.997 47.042 1.00 14.70 336 ALA B N 1
ATOM 1996 C CA . ALA B 1 140 ? -1.763 2.939 47.783 1.00 14.97 336 ALA B CA 1
ATOM 1997 C C . ALA B 1 140 ? -2.626 3.585 48.858 1.00 15.07 336 ALA B C 1
ATOM 1998 O O . ALA B 1 140 ? -3.788 3.916 48.618 1.00 15.67 336 ALA B O 1
ATOM 2000 N N . ALA B 1 141 ? -2.061 3.747 50.048 1.00 13.46 337 ALA B N 1
ATOM 2001 C CA . ALA B 1 141 ? -2.783 4.364 51.147 1.00 12.33 337 ALA B CA 1
ATOM 2002 C C . ALA B 1 141 ? -1.864 5.274 51.944 1.00 13.36 337 ALA B C 1
ATOM 2003 O O . ALA B 1 141 ? -0.712 4.930 52.214 1.00 12.11 337 ALA B O 1
ATOM 2005 N N . LYS B 1 142 ? -2.378 6.448 52.298 1.00 14.04 338 LYS B N 1
ATOM 2006 C CA . LYS B 1 142 ? -1.621 7.402 53.093 1.00 15.40 338 LYS B CA 1
ATOM 2007 C C . LYS B 1 142 ? -1.865 6.979 54.536 1.00 15.35 338 LYS B C 1
ATOM 2008 O O . LYS B 1 142 ? -2.997 7.056 55.017 1.00 16.72 338 LYS B O 1
ATOM 2014 N N . ILE B 1 143 ? -0.822 6.516 55.219 1.00 16.46 339 ILE B N 1
ATOM 2015 C CA . ILE B 1 143 ? -0.988 6.078 56.601 1.00 17.12 339 ILE B CA 1
ATOM 2016 C C . ILE B 1 143 ? -0.589 7.125 57.645 1.00 17.61 339 ILE B C 1
ATOM 2017 O O . ILE B 1 143 ? -0.795 6.919 58.841 1.00 17.07 339 ILE B O 1
ATOM 2022 N N . ASN B 1 144 ? -0.003 8.234 57.198 1.00 17.69 340 ASN B N 1
ATOM 2023 C CA . ASN B 1 144 ? 0.369 9.331 58.097 1.00 17.89 340 ASN B CA 1
ATOM 2024 C C . ASN B 1 144 ? 0.596 10.619 57.313 1.00 17.86 340 ASN B C 1
ATOM 2025 O O . ASN B 1 144 ? 0.399 11.702 57.900 1.00 17.79 340 ASN B O 1
#